Protein AF-A0A960XTA6-F1 (afdb_monomer_lite)

Radius of gyration: 23.52 Å; chains: 1; bounding box: 61×52×66 Å

Foldseek 3Di:
DFPDDADQADKGKGWDDDQDQKTWIKIFGNDDPLLVLLPLLFDPVVSVPDDDPRHGWMKIKMKHWPQWGDPDSHDTHHPDDDPDIGMDIFIDIDRDPDPVVVVVVRPPDDDDPVVVVVVVVVVLPVLDFDADPDFDFDWDFPQPDQPPPDDPDPCSNDDGDIDTRVVVRVVVRVVVVVVSVLLLVQQQDLEHAFLQQGLDFAWDAFQDQAPPGTHNGIDHSVDHPPVLLPQQPVRRVPVLLCCLVSVVLSRNVSNLVQQLQLFVSQQRSCCVPPVDGFGFQFNRADGSSRHSDNQVPDPPVRNPVRCCLPVSLVSLVSNCVRPVPPCSVPRGNVSSVVRD

Structure (mmCIF, N/CA/C/O backbone):
data_AF-A0A960XTA6-F1
#
_entry.id   AF-A0A960XTA6-F1
#
loop_
_atom_site.group_PDB
_atom_site.id
_atom_site.type_symbol
_atom_site.label_atom_id
_atom_site.label_alt_id
_atom_site.label_comp_id
_atom_site.label_asym_id
_atom_site.label_entity_id
_atom_site.label_seq_id
_atom_site.pdbx_PDB_ins_code
_atom_site.Cartn_x
_atom_site.Cartn_y
_atom_site.Cartn_z
_atom_site.occupancy
_atom_site.B_iso_or_equiv
_atom_site.auth_seq_id
_atom_site.auth_comp_id
_atom_site.auth_asym_id
_atom_site.auth_atom_id
_atom_site.pdbx_PDB_model_num
ATOM 1 N N . ASN A 1 1 ? -19.031 12.324 -17.320 1.00 48.28 1 ASN A N 1
ATOM 2 C CA . ASN A 1 1 ? -17.778 12.384 -18.108 1.00 48.28 1 ASN A CA 1
ATOM 3 C C . ASN A 1 1 ? -16.754 13.213 -17.352 1.00 48.28 1 ASN A C 1
ATOM 5 O O . ASN A 1 1 ? -17.163 14.065 -16.567 1.00 48.28 1 ASN A O 1
ATOM 9 N N . ALA A 1 2 ? -15.456 12.954 -17.535 1.00 57.84 2 ALA A N 1
ATOM 10 C CA . ALA A 1 2 ? -14.426 13.897 -17.094 1.00 57.84 2 ALA A CA 1
ATOM 11 C C . ALA A 1 2 ? -14.675 15.249 -17.785 1.00 57.84 2 ALA A C 1
ATOM 13 O O . ALA A 1 2 ? -14.990 15.265 -18.974 1.00 57.84 2 ALA A O 1
ATOM 14 N N . ALA A 1 3 ? -14.617 16.350 -17.035 1.00 57.59 3 ALA A N 1
ATOM 15 C CA . ALA A 1 3 ? -14.943 17.676 -17.562 1.00 57.59 3 ALA A CA 1
ATOM 16 C C . ALA A 1 3 ? -13.954 18.143 -18.646 1.00 57.59 3 ALA A C 1
ATOM 18 O O . ALA A 1 3 ? -14.364 18.841 -19.568 1.00 57.59 3 ALA A O 1
ATOM 19 N N . ASP A 1 4 ? -12.702 17.676 -18.575 1.00 69.81 4 ASP A N 1
ATOM 20 C CA . ASP A 1 4 ? -11.596 18.091 -19.436 1.00 69.81 4 ASP A CA 1
ATOM 21 C C . ASP A 1 4 ? -10.789 16.887 -19.964 1.00 69.81 4 ASP A C 1
ATOM 23 O O . ASP A 1 4 ? -10.718 15.844 -19.296 1.00 69.81 4 ASP A O 1
ATOM 27 N N . PRO A 1 5 ? -10.146 17.004 -21.145 1.00 82.06 5 PRO A N 1
ATOM 28 C CA . PRO A 1 5 ? -9.183 16.011 -21.609 1.00 82.06 5 PRO A CA 1
ATOM 29 C C . PRO A 1 5 ? -8.026 15.880 -20.612 1.00 82.06 5 PRO A C 1
ATOM 31 O O . PRO A 1 5 ? -7.517 16.867 -20.082 1.00 82.06 5 PRO A O 1
ATOM 34 N N . LEU A 1 6 ? -7.592 14.643 -20.363 1.00 90.12 6 LEU A N 1
ATOM 35 C CA . LEU A 1 6 ? -6.499 14.390 -19.427 1.00 90.12 6 LEU A CA 1
ATOM 36 C C . LEU A 1 6 ? -5.170 14.923 -19.994 1.00 90.12 6 LEU A C 1
ATOM 38 O O . LEU A 1 6 ? -4.932 14.797 -21.198 1.00 90.12 6 LEU A O 1
ATOM 42 N N . PRO A 1 7 ? -4.282 15.482 -19.150 1.00 92.88 7 PRO A N 1
ATOM 43 C CA . PRO A 1 7 ? -2.959 15.921 -19.580 1.00 92.88 7 PRO A CA 1
ATOM 44 C C . PRO A 1 7 ? -2.140 14.751 -20.137 1.00 92.88 7 PRO A C 1
ATOM 46 O O . PRO A 1 7 ? -2.324 13.600 -19.743 1.00 92.88 7 PRO A O 1
ATOM 49 N N . GLY A 1 8 ? -1.184 15.050 -21.019 1.00 92.88 8 GLY A N 1
ATOM 50 C CA . GLY A 1 8 ? -0.315 14.032 -21.622 1.00 92.88 8 GLY A CA 1
ATOM 51 C C . GLY A 1 8 ? 0.752 13.447 -20.684 1.00 92.88 8 GLY A C 1
ATOM 52 O O . GLY A 1 8 ? 1.424 12.492 -21.060 1.00 92.88 8 GLY A O 1
ATOM 53 N N . SER A 1 9 ? 0.955 14.010 -19.489 1.00 94.56 9 SER A N 1
ATOM 54 C CA . SER A 1 9 ? 1.950 13.541 -18.515 1.00 94.56 9 SER A CA 1
ATOM 55 C C . SER A 1 9 ? 1.585 13.943 -17.080 1.00 94.56 9 SER A C 1
ATOM 57 O O . SER A 1 9 ? 0.661 14.725 -16.854 1.00 94.56 9 SER A O 1
ATOM 59 N N . GLY A 1 10 ? 2.303 13.388 -16.099 1.00 92.94 10 GLY A N 1
ATOM 60 C CA . GLY A 1 10 ? 2.084 13.650 -14.676 1.00 92.94 10 GLY A CA 1
ATOM 61 C C . GLY A 1 10 ? 0.951 12.807 -14.095 1.00 92.94 10 GLY A C 1
ATOM 62 O O . GLY A 1 10 ? 0.690 11.697 -14.558 1.00 92.94 10 GLY A O 1
ATOM 63 N N . THR A 1 11 ? 0.272 13.331 -13.078 1.00 93.25 11 THR A N 1
ATOM 64 C CA . THR A 1 11 ? -0.915 12.712 -12.476 1.00 93.25 11 THR A CA 1
ATOM 65 C C . THR A 1 11 ? -2.094 13.658 -12.660 1.00 93.25 11 THR A C 1
ATOM 67 O O . THR A 1 11 ? -2.044 14.810 -12.240 1.00 93.25 11 THR A O 1
ATOM 70 N N . ALA A 1 12 ? -3.153 13.175 -13.302 1.00 94.81 12 ALA A N 1
ATOM 71 C CA . ALA A 1 12 ? -4.363 13.936 -13.568 1.00 94.81 12 ALA A CA 1
ATOM 72 C C . ALA A 1 12 ? -5.375 13.735 -12.439 1.00 94.81 12 ALA A C 1
ATOM 74 O O . ALA A 1 12 ? -5.742 12.594 -12.158 1.00 94.81 12 ALA A O 1
ATOM 75 N N . ALA A 1 13 ? -5.851 14.820 -11.832 1.00 93.44 13 ALA A N 1
ATOM 76 C CA . ALA A 1 13 ? -7.001 14.789 -10.936 1.00 93.44 13 ALA A CA 1
ATOM 77 C C . ALA A 1 13 ? -8.291 14.928 -11.756 1.00 93.44 13 ALA A C 1
ATOM 79 O O . ALA A 1 13 ? -8.393 15.794 -12.620 1.00 93.44 13 ALA A O 1
ATOM 80 N N . VAL A 1 14 ? -9.272 14.073 -11.487 1.00 94.44 14 VAL A N 1
ATOM 81 C CA . VAL A 1 14 ? -10.574 14.068 -12.154 1.00 94.44 14 VAL A CA 1
ATOM 82 C C . VAL A 1 14 ? -11.649 14.130 -11.090 1.00 94.44 14 VAL A C 1
ATOM 84 O O . VAL A 1 14 ? -11.785 13.206 -10.288 1.00 94.44 14 VAL A O 1
ATOM 87 N N . LEU A 1 15 ? -12.433 15.202 -11.115 1.00 94.06 15 LEU A N 1
ATOM 88 C CA . LEU A 1 15 ? -13.708 15.283 -10.419 1.00 94.06 15 LEU A CA 1
ATOM 89 C C . LEU A 1 15 ? -14.807 14.909 -11.416 1.00 94.06 15 LEU A C 1
ATOM 91 O O . LEU A 1 15 ? -14.869 15.456 -12.516 1.00 94.06 15 LEU A O 1
ATOM 95 N N . PHE A 1 16 ? -15.651 13.936 -11.077 1.00 92.06 16 PHE A N 1
ATOM 96 C CA . PHE A 1 16 ? -16.700 13.495 -11.992 1.00 92.06 16 PHE A CA 1
ATOM 97 C C . PHE A 1 16 ? -17.961 14.329 -11.801 1.00 92.06 16 PHE A C 1
ATOM 99 O O . PHE A 1 16 ? -18.578 14.301 -10.737 1.00 92.06 16 PHE A O 1
ATOM 106 N N . HIS A 1 17 ? -18.384 14.999 -12.867 1.00 85.88 17 HIS A N 1
ATOM 107 C CA . HIS A 1 17 ? -19.629 15.757 -12.916 1.00 85.88 17 HIS A CA 1
ATOM 108 C C . HIS A 1 17 ? -20.704 14.903 -13.603 1.00 85.88 17 HIS A C 1
ATOM 110 O O . HIS A 1 17 ? -20.554 14.518 -14.766 1.00 85.88 17 HIS A O 1
ATOM 116 N N . ASP A 1 18 ? -21.742 14.533 -12.857 1.00 83.81 18 ASP A N 1
ATOM 117 C CA . ASP A 1 18 ? -22.943 13.851 -13.346 1.00 83.81 18 ASP A CA 1
ATOM 118 C C . ASP A 1 18 ? -24.170 14.191 -12.480 1.00 83.81 18 ASP A C 1
ATOM 120 O O . ASP A 1 18 ? -24.056 14.830 -11.434 1.00 83.81 18 ASP A O 1
ATOM 124 N N . ASP A 1 19 ? -25.351 13.751 -12.898 1.00 83.56 19 ASP A N 1
ATOM 125 C CA . ASP A 1 19 ? -26.610 14.087 -12.215 1.00 83.56 19 ASP A CA 1
ATOM 126 C C . ASP A 1 19 ? -26.999 13.069 -11.128 1.00 83.56 19 ASP A C 1
ATOM 128 O O . ASP A 1 19 ? -28.151 12.996 -10.704 1.00 83.56 19 ASP A O 1
ATOM 132 N N . SER A 1 20 ? -26.057 12.230 -10.694 1.00 90.81 20 SER A N 1
ATOM 133 C CA . SER A 1 20 ? -26.322 11.186 -9.704 1.00 90.81 20 SER A CA 1
ATOM 134 C C . SER A 1 20 ? -26.088 11.682 -8.276 1.00 90.81 20 SER A C 1
ATOM 136 O O . SER A 1 20 ? -25.224 12.517 -8.028 1.00 90.81 20 SER A O 1
ATOM 138 N N . ASP A 1 21 ? -26.806 11.103 -7.310 1.00 94.25 21 ASP A N 1
ATOM 139 C CA . ASP A 1 21 ? -26.718 11.435 -5.877 1.00 94.25 21 ASP A CA 1
ATOM 140 C C . ASP A 1 21 ? -25.453 10.856 -5.196 1.00 94.25 21 ASP A C 1
ATOM 142 O O . ASP A 1 21 ? -25.513 10.195 -4.156 1.00 94.25 21 ASP A O 1
ATOM 146 N N . HIS A 1 22 ? -24.287 11.069 -5.807 1.00 94.12 22 HIS A N 1
ATOM 147 C CA . HIS A 1 22 ? -22.978 10.689 -5.284 1.00 94.12 22 HIS A CA 1
ATOM 148 C C . HIS A 1 22 ? -21.910 11.722 -5.666 1.00 94.12 22 HIS A C 1
ATOM 150 O O . HIS A 1 22 ? -22.083 12.523 -6.583 1.00 94.12 22 HIS A O 1
ATOM 156 N N . VAL A 1 23 ? -20.770 11.664 -4.981 1.00 95.62 23 VAL A N 1
ATOM 157 C CA . VAL A 1 23 ? -19.547 12.377 -5.368 1.00 95.62 23 VAL A CA 1
ATOM 158 C C . VAL A 1 23 ? -18.497 11.340 -5.732 1.00 95.62 23 VAL A C 1
ATOM 160 O O . VAL A 1 23 ? -18.325 10.351 -5.021 1.00 95.62 23 VAL A O 1
ATOM 163 N N . ALA A 1 24 ? -17.801 11.547 -6.845 1.00 95.62 24 ALA A N 1
ATOM 164 C CA . ALA A 1 24 ? -16.726 10.672 -7.285 1.00 95.62 24 ALA A CA 1
ATOM 165 C C . ALA A 1 24 ? -15.536 11.501 -7.758 1.00 95.62 24 ALA A C 1
ATOM 167 O O . ALA A 1 24 ? -15.704 12.484 -8.483 1.00 95.62 24 ALA A O 1
ATOM 168 N N . TRP A 1 25 ? -14.335 11.069 -7.389 1.00 95.94 25 TRP A N 1
ATOM 169 C CA . TRP A 1 25 ? -13.086 11.662 -7.850 1.00 95.94 25 TRP A CA 1
ATOM 170 C C . TRP A 1 25 ? -11.992 10.605 -7.945 1.00 95.94 25 TRP A C 1
ATOM 172 O O . TRP A 1 25 ? -12.005 9.613 -7.213 1.00 95.94 25 TRP A O 1
ATOM 182 N N . CYS A 1 26 ? -11.029 10.816 -8.836 1.00 96.75 26 CYS A N 1
ATOM 183 C CA . CYS A 1 26 ? -9.847 9.969 -8.930 1.00 96.75 26 CYS A CA 1
ATOM 184 C C . CYS A 1 26 ? -8.614 10.733 -9.400 1.00 96.75 26 CYS A C 1
ATOM 186 O O . CYS A 1 26 ? -8.714 11.760 -10.064 1.00 96.75 26 CYS A O 1
ATOM 188 N N . TYR A 1 27 ? -7.453 10.159 -9.124 1.00 96.06 27 TYR A N 1
ATOM 189 C CA . TYR A 1 27 ? -6.161 10.550 -9.657 1.00 96.06 27 TYR A CA 1
ATOM 190 C C . TYR A 1 27 ? -5.675 9.455 -10.597 1.00 96.06 27 TYR A C 1
ATOM 192 O O . TYR A 1 27 ? -5.625 8.291 -10.199 1.00 96.06 27 TYR A O 1
ATOM 200 N N . ARG A 1 28 ? -5.315 9.808 -11.833 1.00 97.12 28 ARG A N 1
ATOM 201 C CA . ARG A 1 28 ? -4.789 8.877 -12.839 1.00 97.12 28 ARG A CA 1
ATOM 202 C C . ARG A 1 28 ? -3.390 9.278 -13.274 1.00 97.12 28 ARG A C 1
ATOM 204 O O . ARG A 1 28 ? -3.179 10.389 -13.752 1.00 97.12 28 ARG A O 1
ATOM 211 N N . ASN A 1 29 ? -2.454 8.342 -13.196 1.00 96.19 29 ASN A N 1
ATOM 212 C CA . ASN A 1 29 ? -1.095 8.552 -13.683 1.00 96.19 29 ASN A CA 1
ATOM 213 C C . ASN A 1 29 ? -1.046 8.521 -15.220 1.00 96.19 29 ASN A C 1
ATOM 215 O O . ASN A 1 29 ? -1.446 7.543 -15.855 1.00 96.19 29 ASN A O 1
ATOM 219 N N . GLN A 1 30 ? -0.532 9.593 -15.809 1.00 96.00 30 GLN A N 1
ATOM 220 C CA . GLN A 1 30 ? -0.295 9.773 -17.245 1.00 96.00 30 GLN A CA 1
ATOM 221 C C . GLN A 1 30 ? 1.180 9.585 -17.613 1.00 96.00 30 GLN A C 1
ATOM 223 O O . GLN A 1 30 ? 1.511 9.390 -18.775 1.00 96.00 30 GLN A O 1
ATOM 228 N N . SER A 1 31 ? 2.073 9.581 -16.624 1.00 94.50 31 SER A N 1
ATOM 229 C CA . SER A 1 31 ? 3.470 9.187 -16.790 1.00 94.50 31 SER A CA 1
ATOM 230 C C . SER A 1 31 ? 3.930 8.251 -15.672 1.00 94.50 31 SER A C 1
ATOM 232 O O . SER A 1 31 ? 3.267 8.090 -14.646 1.00 94.50 31 SER A O 1
ATOM 234 N N . SER A 1 32 ? 5.076 7.605 -15.891 1.00 93.19 32 SER A N 1
ATOM 235 C CA . SER A 1 32 ? 5.687 6.679 -14.942 1.00 93.19 32 SER A CA 1
ATOM 236 C C . SER A 1 32 ? 7.207 6.813 -14.967 1.00 93.19 32 SER A C 1
ATOM 238 O O . SER A 1 32 ? 7.861 6.476 -15.950 1.00 93.19 32 SER A O 1
ATOM 240 N N . VAL A 1 33 ? 7.783 7.286 -13.859 1.00 89.94 33 VAL A N 1
ATOM 241 C CA . VAL A 1 33 ? 9.244 7.251 -13.648 1.00 89.94 33 VAL A CA 1
ATOM 242 C C . VAL A 1 33 ? 9.720 5.817 -13.386 1.00 89.94 33 VAL A C 1
ATOM 244 O O . VAL A 1 33 ? 10.869 5.479 -13.664 1.00 89.94 33 VAL A O 1
ATOM 247 N N . TRP A 1 34 ? 8.821 4.951 -12.904 1.00 92.94 34 TRP A N 1
ATOM 248 C CA . TRP A 1 34 ? 9.109 3.544 -12.645 1.00 92.94 34 TRP A CA 1
ATOM 249 C C . TRP A 1 34 ? 9.569 2.822 -13.915 1.00 92.94 34 TRP A C 1
ATOM 251 O O . TRP A 1 34 ? 10.598 2.156 -13.875 1.00 92.94 34 TRP A O 1
ATOM 261 N N . GLY A 1 35 ? 8.880 3.018 -15.046 1.00 93.06 35 GLY A N 1
ATOM 262 C CA . GLY A 1 35 ? 9.214 2.346 -16.307 1.00 93.06 35 GLY A CA 1
ATOM 263 C C . GLY A 1 35 ? 10.605 2.711 -16.829 1.00 93.06 35 GLY A C 1
ATOM 264 O O . GLY A 1 35 ? 11.364 1.836 -17.242 1.00 93.06 35 GLY A O 1
ATOM 265 N N . ALA A 1 36 ? 10.985 3.988 -16.727 1.00 90.44 36 ALA A N 1
ATOM 266 C CA . ALA A 1 36 ? 12.324 4.446 -17.098 1.00 90.44 36 ALA A CA 1
ATOM 267 C C . ALA A 1 36 ? 13.409 3.847 -16.185 1.00 90.44 36 ALA A C 1
ATOM 269 O O . ALA A 1 36 ? 14.437 3.364 -16.661 1.00 90.44 36 ALA A O 1
ATOM 270 N N . ASN A 1 37 ? 13.172 3.832 -14.870 1.00 91.50 37 ASN A N 1
ATOM 271 C CA . ASN A 1 37 ? 14.092 3.226 -13.908 1.00 91.50 37 ASN A CA 1
ATOM 272 C C . ASN A 1 37 ? 14.242 1.717 -14.121 1.00 91.50 37 ASN A C 1
ATOM 274 O O . ASN A 1 37 ? 15.362 1.211 -14.060 1.00 91.50 37 ASN A O 1
ATOM 278 N N . PHE A 1 38 ? 13.141 1.023 -14.395 1.00 94.94 38 PHE A N 1
ATOM 279 C CA . PHE A 1 38 ? 13.119 -0.402 -14.695 1.00 94.94 38 PHE A CA 1
ATOM 280 C C . PHE A 1 38 ? 13.937 -0.717 -15.955 1.00 94.94 38 PHE A C 1
ATOM 282 O O . PHE A 1 38 ? 14.844 -1.543 -15.897 1.00 94.94 38 PHE A O 1
ATOM 289 N N . ALA A 1 39 ? 13.737 0.020 -17.053 1.00 94.31 39 ALA A N 1
ATOM 290 C CA . ALA A 1 39 ? 14.512 -0.168 -18.283 1.00 94.31 39 ALA A CA 1
ATOM 291 C C . ALA A 1 39 ? 16.025 0.036 -18.096 1.00 94.31 39 ALA A C 1
ATOM 293 O O . ALA A 1 39 ? 16.843 -0.715 -18.632 1.00 94.31 39 ALA A O 1
ATOM 294 N N . ASN A 1 40 ? 16.419 1.009 -17.272 1.00 92.75 40 ASN A N 1
ATOM 295 C CA . ASN A 1 40 ? 17.828 1.232 -16.955 1.00 92.75 40 ASN A CA 1
ATOM 296 C C . ASN A 1 40 ? 18.436 0.076 -16.145 1.00 92.75 40 ASN A C 1
ATOM 298 O O . ASN A 1 40 ? 19.608 -0.256 -16.322 1.00 92.75 40 ASN A O 1
ATOM 302 N N . GLN A 1 41 ? 17.652 -0.568 -15.284 1.00 93.25 41 GLN A N 1
ATOM 303 C CA . GLN A 1 41 ? 18.132 -1.572 -14.330 1.00 93.25 41 GLN A CA 1
ATOM 304 C C . GLN A 1 41 ? 18.043 -3.017 -14.833 1.00 93.25 41 GLN A C 1
ATOM 306 O O . GLN A 1 41 ? 18.721 -3.875 -14.280 1.00 93.25 41 GLN A O 1
ATOM 311 N N . ASN A 1 42 ? 17.268 -3.280 -15.886 1.00 96.12 42 ASN A N 1
ATOM 312 C CA . ASN A 1 42 ? 16.936 -4.634 -16.338 1.00 96.12 42 ASN A CA 1
ATOM 313 C C . ASN A 1 42 ? 17.243 -4.861 -17.827 1.00 96.12 42 ASN A C 1
ATOM 315 O O . ASN A 1 42 ? 17.528 -3.913 -18.565 1.00 96.12 42 ASN A O 1
ATOM 319 N N . SER A 1 43 ? 17.274 -6.120 -18.260 1.00 96.69 43 SER A N 1
ATOM 320 C CA . SER A 1 43 ? 17.511 -6.496 -19.658 1.00 96.69 43 SER A CA 1
ATOM 321 C C . SER A 1 43 ? 16.352 -6.061 -20.573 1.00 96.69 43 SER A C 1
ATOM 323 O O . SER A 1 43 ? 15.209 -5.967 -20.111 1.00 96.69 43 SER A O 1
ATOM 325 N N . PRO A 1 44 ? 16.591 -5.806 -21.875 1.00 97.00 44 PRO A N 1
ATOM 326 C CA . PRO A 1 44 ? 15.515 -5.525 -22.829 1.00 97.00 44 PRO A CA 1
ATOM 327 C C . PRO A 1 44 ? 14.435 -6.619 -22.864 1.00 97.00 44 PRO A C 1
ATOM 329 O O . PRO A 1 44 ? 13.248 -6.319 -22.992 1.00 97.00 44 PRO A O 1
ATOM 332 N N . GLU A 1 45 ? 14.830 -7.883 -22.701 1.00 97.38 45 GLU A N 1
ATOM 333 C CA . GLU A 1 45 ? 13.936 -9.039 -22.675 1.00 97.38 45 GLU A CA 1
ATOM 334 C C . GLU A 1 45 ? 13.007 -9.015 -21.459 1.00 97.38 45 GLU A C 1
ATOM 336 O O . GLU A 1 45 ? 11.826 -9.346 -21.581 1.00 97.38 45 GLU A O 1
ATOM 341 N N . MET A 1 46 ? 13.521 -8.620 -20.291 1.00 97.31 46 MET A N 1
ATOM 342 C CA . MET A 1 46 ? 12.722 -8.443 -19.079 1.00 97.31 46 MET A CA 1
ATOM 343 C C . MET A 1 46 ? 11.776 -7.243 -19.219 1.00 97.31 46 MET A C 1
ATOM 345 O O . MET A 1 46 ? 10.589 -7.340 -18.902 1.00 97.31 46 MET A O 1
ATOM 349 N N . VAL A 1 47 ? 12.269 -6.136 -19.782 1.00 96.56 47 VAL A N 1
ATOM 350 C CA . VAL A 1 47 ? 11.473 -4.922 -20.023 1.00 96.56 47 VAL A CA 1
ATOM 351 C C . VAL A 1 47 ? 10.277 -5.192 -20.932 1.00 96.56 47 VAL A C 1
ATOM 353 O O . VAL A 1 47 ? 9.183 -4.706 -20.662 1.00 96.56 47 VAL A O 1
ATOM 356 N N . ALA A 1 48 ? 10.452 -6.012 -21.968 1.00 96.38 48 ALA A N 1
ATOM 357 C CA . ALA A 1 48 ? 9.379 -6.363 -22.894 1.00 96.38 48 ALA A CA 1
ATOM 358 C C . ALA A 1 48 ? 8.259 -7.220 -22.266 1.00 96.38 48 ALA A C 1
ATOM 360 O O . ALA A 1 48 ? 7.157 -7.273 -22.813 1.00 96.38 48 ALA A O 1
ATOM 361 N N . LYS A 1 49 ? 8.519 -7.903 -21.141 1.00 96.06 49 LYS A N 1
ATOM 362 C CA . LYS A 1 49 ? 7.572 -8.840 -20.503 1.00 96.06 49 LYS A CA 1
ATOM 363 C C . LYS A 1 49 ? 6.764 -8.225 -19.363 1.00 96.06 49 LYS A C 1
ATOM 365 O O . LYS A 1 49 ? 5.683 -8.723 -19.051 1.00 96.06 49 LYS A O 1
ATOM 370 N N . VAL A 1 50 ? 7.277 -7.182 -18.714 1.00 95.44 50 VAL A N 1
ATOM 371 C CA . VAL A 1 50 ? 6.680 -6.639 -17.489 1.00 95.44 50 VAL A CA 1
ATOM 372 C C . VAL A 1 50 ? 5.824 -5.414 -17.795 1.00 95.44 50 VAL A C 1
ATOM 374 O O . VAL A 1 50 ? 6.279 -4.427 -18.368 1.00 95.44 50 VAL A O 1
ATOM 377 N N . LYS A 1 51 ? 4.564 -5.458 -17.354 1.00 94.62 51 LYS A N 1
ATOM 378 C CA . LYS A 1 51 ? 3.649 -4.315 -17.422 1.00 94.62 51 LYS A CA 1
ATOM 379 C C . LYS A 1 51 ? 4.036 -3.264 -16.381 1.00 94.62 51 LYS A C 1
ATOM 381 O O . LYS A 1 51 ? 4.176 -3.589 -15.204 1.00 94.62 51 LYS A O 1
ATOM 386 N N . ASP A 1 52 ? 4.110 -2.000 -16.794 1.00 95.56 52 ASP A N 1
ATOM 387 C CA . ASP A 1 52 ? 4.314 -0.879 -15.874 1.00 95.56 52 ASP A CA 1
ATOM 388 C C . ASP A 1 52 ? 3.151 -0.797 -14.857 1.00 95.56 52 ASP A C 1
ATOM 390 O O . ASP A 1 52 ? 1.992 -0.621 -15.255 1.00 95.56 52 ASP A O 1
ATOM 394 N N . PRO A 1 53 ? 3.416 -0.926 -13.544 1.00 93.88 53 PRO A N 1
ATOM 395 C CA . PRO A 1 53 ? 2.389 -0.907 -12.517 1.00 93.88 53 PRO A CA 1
ATOM 396 C C . PRO A 1 53 ? 1.956 0.517 -12.148 1.00 93.88 53 PRO A C 1
ATOM 398 O O . PRO A 1 53 ? 1.009 0.661 -11.389 1.00 93.88 53 PRO A O 1
ATOM 401 N N . ILE A 1 54 ? 2.614 1.574 -12.608 1.00 93.81 54 ILE A N 1
ATOM 402 C CA . ILE A 1 54 ? 2.340 2.965 -12.229 1.00 93.81 54 ILE A CA 1
ATOM 403 C C . ILE A 1 54 ? 1.588 3.694 -13.327 1.00 93.81 54 ILE A C 1
ATOM 405 O O . ILE A 1 54 ? 0.629 4.406 -13.019 1.00 93.81 54 ILE A O 1
ATOM 409 N N . LEU A 1 55 ? 1.985 3.500 -14.584 1.00 96.00 55 LEU A N 1
ATOM 410 C CA . LEU A 1 55 ? 1.322 4.116 -15.724 1.00 96.00 55 LEU A CA 1
ATOM 411 C C . LEU A 1 55 ? -0.162 3.726 -15.728 1.00 96.00 55 LEU A C 1
ATOM 413 O O . LEU A 1 55 ? -0.520 2.563 -15.531 1.00 96.00 55 LEU A O 1
ATOM 417 N N . HIS A 1 56 ? -1.036 4.721 -15.878 1.00 96.88 56 HIS A N 1
ATOM 418 C CA . HIS A 1 56 ? -2.496 4.572 -15.882 1.00 96.88 56 HIS A CA 1
ATOM 419 C C . HIS A 1 56 ? -3.116 3.993 -14.605 1.00 96.88 56 HIS A C 1
ATOM 421 O O . HIS A 1 56 ? -4.335 3.787 -14.546 1.00 96.88 56 HIS A O 1
ATOM 427 N N . ARG A 1 57 ? -2.325 3.804 -13.540 1.00 97.00 57 ARG A N 1
ATOM 428 C CA . ARG A 1 57 ? -2.878 3.517 -12.219 1.00 97.00 57 ARG A CA 1
ATOM 429 C C . ARG A 1 57 ? -3.781 4.670 -11.812 1.00 97.00 57 ARG A C 1
ATOM 431 O O . ARG A 1 57 ? -3.396 5.835 -11.887 1.00 97.00 57 ARG A O 1
ATOM 438 N N . THR A 1 58 ? -5.003 4.309 -11.450 1.00 97.88 58 THR A N 1
ATOM 439 C CA . THR A 1 58 ? -6.085 5.218 -11.106 1.00 97.88 58 THR A CA 1
ATOM 440 C C . THR A 1 58 ? -6.543 4.901 -9.690 1.00 97.88 58 THR A C 1
ATOM 442 O O . THR A 1 58 ? -6.963 3.774 -9.425 1.00 97.88 58 THR A O 1
ATOM 445 N N . SER A 1 59 ? -6.428 5.878 -8.795 1.00 96.12 59 SER A N 1
ATOM 446 C CA . SER A 1 59 ? -6.775 5.779 -7.374 1.00 96.12 59 SER A CA 1
ATOM 447 C C . SER A 1 59 ? -7.802 6.848 -7.038 1.00 96.12 59 SER A C 1
ATOM 449 O O . SER A 1 59 ? -7.610 8.007 -7.394 1.00 96.12 59 SER A O 1
ATOM 451 N N . GLY A 1 60 ? -8.879 6.505 -6.347 1.00 96.12 60 GLY A N 1
ATOM 452 C CA . GLY A 1 60 ? -9.914 7.484 -6.032 1.00 96.12 60 GLY A CA 1
ATOM 453 C C . GLY A 1 60 ? -11.005 6.943 -5.132 1.00 96.12 60 GLY A C 1
ATOM 454 O O . GLY A 1 60 ? -10.911 5.819 -4.628 1.00 96.12 60 GLY A O 1
ATOM 455 N N . CYS A 1 61 ? -12.054 7.742 -4.974 1.00 96.12 61 CYS A N 1
ATOM 456 C CA . CYS A 1 61 ? -13.185 7.415 -4.126 1.00 96.12 61 CYS A CA 1
ATOM 457 C C . CYS A 1 61 ? -14.521 7.685 -4.818 1.00 96.12 61 CYS A C 1
ATOM 459 O O . CYS A 1 61 ? -14.653 8.600 -5.633 1.00 96.12 61 CYS A O 1
ATOM 461 N N . VAL A 1 62 ? -15.527 6.910 -4.422 1.00 95.81 62 VAL A N 1
ATOM 462 C CA . VAL A 1 62 ? -16.941 7.226 -4.625 1.00 95.81 62 VAL A CA 1
ATOM 463 C C . VAL A 1 62 ? -17.603 7.298 -3.257 1.00 95.81 62 VAL A C 1
ATOM 465 O O . VAL A 1 62 ? -17.472 6.374 -2.454 1.00 95.81 62 VAL A O 1
ATOM 468 N N . MET A 1 63 ? -18.312 8.391 -2.994 1.00 95.12 63 MET A N 1
ATOM 469 C CA . MET A 1 63 ? -19.057 8.623 -1.764 1.00 95.12 63 MET A CA 1
ATOM 470 C C . MET A 1 63 ? -20.540 8.800 -2.071 1.00 95.12 63 MET A C 1
ATOM 472 O O . MET A 1 63 ? -20.920 9.617 -2.907 1.00 95.12 63 MET A O 1
ATOM 476 N N . SER A 1 64 ? -21.379 8.059 -1.357 1.00 94.12 64 SER A N 1
ATOM 477 C CA . SER A 1 64 ? -22.837 8.181 -1.414 1.00 94.12 64 SER A CA 1
ATOM 478 C C . SER A 1 64 ? -23.428 7.994 -0.022 1.00 94.12 64 SER A C 1
ATOM 480 O O . SER A 1 64 ? -22.810 7.367 0.837 1.00 94.12 64 SER A O 1
ATOM 482 N N . ALA A 1 65 ? -24.618 8.537 0.215 1.00 94.06 65 ALA A N 1
ATOM 483 C CA . ALA A 1 65 ? -25.322 8.361 1.478 1.00 94.06 65 ALA A CA 1
ATOM 484 C C . ALA A 1 65 ? -26.830 8.270 1.247 1.00 94.06 65 ALA A C 1
ATOM 486 O O . ALA A 1 65 ? -27.393 8.958 0.392 1.00 94.06 65 ALA A O 1
ATOM 487 N N . LYS A 1 66 ? -27.506 7.408 2.008 1.00 92.06 66 LYS A N 1
ATOM 488 C CA . LYS A 1 66 ? -28.943 7.172 1.839 1.00 92.06 66 LYS A CA 1
ATOM 489 C C . LYS A 1 66 ? -29.736 8.451 2.130 1.00 92.06 66 LYS A C 1
ATOM 491 O O . LYS A 1 66 ? -29.644 9.007 3.219 1.00 92.06 66 LYS A O 1
ATOM 496 N N . GLY A 1 67 ? -30.555 8.885 1.170 1.00 93.62 67 GLY A N 1
ATOM 497 C CA . GLY A 1 67 ? -31.406 10.076 1.307 1.00 93.62 67 GLY A CA 1
ATOM 498 C C . GLY A 1 67 ? -30.684 11.413 1.107 1.00 93.62 67 GLY A C 1
ATOM 499 O O . GLY A 1 67 ? -31.311 12.461 1.256 1.00 93.62 67 GLY A O 1
ATOM 500 N N . PHE A 1 68 ? -29.398 11.390 0.755 1.00 95.62 68 PHE A N 1
ATOM 501 C CA . PHE A 1 68 ? -28.668 12.583 0.345 1.00 95.62 68 PHE A CA 1
ATOM 502 C C . PHE A 1 68 ? -28.902 12.856 -1.143 1.00 95.62 68 PHE A C 1
ATOM 504 O O . PHE A 1 68 ? -29.118 11.934 -1.929 1.00 95.62 68 PHE A O 1
ATOM 511 N N . LYS A 1 69 ? -28.866 14.134 -1.512 1.00 94.75 69 LYS A N 1
ATOM 512 C CA . LYS A 1 69 ? -28.930 14.634 -2.882 1.00 94.75 69 LYS A CA 1
ATOM 513 C C . LYS A 1 69 ? -27.643 15.353 -3.224 1.00 94.75 69 LYS A C 1
ATOM 515 O O . LYS A 1 69 ? -27.040 15.976 -2.348 1.00 94.75 69 LYS A O 1
ATOM 520 N N . ARG A 1 70 ? -27.216 15.272 -4.483 1.00 92.75 70 ARG A N 1
ATOM 521 C CA . ARG A 1 70 ? -26.073 16.070 -4.937 1.00 92.75 70 ARG A CA 1
ATOM 522 C C . ARG A 1 70 ? -26.416 17.555 -4.837 1.00 92.75 70 ARG A C 1
ATOM 524 O O . ARG A 1 70 ? -27.459 17.978 -5.326 1.00 92.75 70 ARG A O 1
ATOM 531 N N . LEU A 1 71 ? -25.551 18.317 -4.173 1.00 92.31 71 LEU A N 1
ATOM 532 C CA . LEU A 1 71 ? -25.688 19.768 -4.046 1.00 92.31 71 LEU A CA 1
ATOM 533 C C . LEU A 1 71 ? -24.793 20.475 -5.066 1.00 92.31 71 LEU A C 1
ATOM 535 O O . LEU A 1 71 ? -25.238 21.387 -5.756 1.00 92.31 71 LEU A O 1
ATOM 539 N N . ASP A 1 72 ? -23.548 20.021 -5.185 1.00 90.38 72 ASP A N 1
ATOM 540 C CA . ASP A 1 72 ? -22.564 20.554 -6.121 1.00 90.38 72 ASP A CA 1
ATOM 541 C C . ASP A 1 72 ? -21.586 19.441 -6.564 1.00 90.38 72 ASP A C 1
ATOM 543 O O . ASP A 1 72 ? -21.735 18.277 -6.167 1.00 90.38 72 ASP A O 1
ATOM 547 N N . PRO A 1 73 ? -20.590 19.728 -7.423 1.00 87.50 73 PRO A N 1
ATOM 548 C CA . PRO A 1 73 ? -19.639 18.719 -7.873 1.00 87.50 73 PRO A CA 1
ATOM 549 C C . PRO A 1 73 ? -18.896 17.957 -6.771 1.00 87.50 73 PRO A C 1
ATOM 551 O O . PRO A 1 73 ? -18.501 16.816 -7.000 1.00 87.50 73 PRO A O 1
ATOM 554 N N . SER A 1 74 ? -18.721 18.564 -5.602 1.00 90.94 74 SER A N 1
ATOM 555 C CA . SER A 1 74 ? -17.906 18.082 -4.489 1.00 90.94 74 SER A CA 1
ATOM 556 C C . SER A 1 74 ? -18.704 17.733 -3.230 1.00 90.94 74 SER A C 1
ATOM 558 O O . SER A 1 74 ? -18.126 17.204 -2.281 1.00 90.94 74 SER A O 1
ATOM 560 N N . SER A 1 75 ? -20.017 17.987 -3.207 1.00 92.75 75 SER A N 1
ATOM 561 C CA . SER A 1 75 ? -20.832 17.802 -2.008 1.00 92.75 75 SER A CA 1
ATOM 562 C C . SER A 1 75 ? -22.200 17.157 -2.267 1.00 92.75 75 SER A C 1
ATOM 564 O O . SER A 1 75 ? -22.844 17.324 -3.308 1.00 92.75 75 SER A O 1
ATOM 566 N N . ILE A 1 76 ? -22.652 16.402 -1.264 1.00 95.00 76 ILE A N 1
ATOM 567 C CA . ILE A 1 76 ? -24.006 15.858 -1.147 1.00 95.00 76 ILE A CA 1
ATOM 568 C C . ILE A 1 76 ? -24.611 16.351 0.168 1.00 95.00 76 ILE A C 1
ATOM 570 O O . ILE A 1 76 ? -23.911 16.465 1.175 1.00 95.00 76 ILE A O 1
ATOM 574 N N . ALA A 1 77 ? -25.912 16.614 0.180 1.00 95.62 77 ALA A N 1
ATOM 575 C CA . ALA A 1 77 ? -26.620 17.136 1.342 1.00 95.62 77 ALA A CA 1
ATOM 576 C C . ALA A 1 77 ? -27.979 16.456 1.524 1.00 95.62 77 ALA A C 1
ATOM 578 O O . ALA A 1 77 ? -28.580 15.952 0.577 1.00 95.62 77 ALA A O 1
ATOM 579 N N . THR A 1 78 ? -28.489 16.455 2.752 1.00 96.69 78 THR A N 1
ATOM 580 C CA . THR A 1 78 ? -29.879 16.066 2.996 1.00 96.69 78 THR A CA 1
ATOM 581 C C . THR A 1 78 ? -30.803 17.239 2.674 1.00 96.69 78 THR A C 1
ATOM 583 O O . THR A 1 78 ? -30.486 18.374 3.029 1.00 96.69 78 THR A O 1
ATOM 586 N N . PRO A 1 79 ? -31.967 17.006 2.040 1.00 93.94 79 PRO A N 1
ATOM 587 C CA . PRO A 1 79 ? -32.932 18.079 1.794 1.00 93.94 79 PRO A CA 1
ATOM 588 C C . PRO A 1 79 ? -33.515 18.691 3.076 1.00 93.94 79 PRO A C 1
ATOM 590 O O . PRO A 1 79 ? -34.073 19.781 3.029 1.00 93.94 79 PRO A O 1
ATOM 593 N N . GLN A 1 80 ? -33.448 17.964 4.197 1.00 95.00 80 GLN A N 1
ATOM 594 C CA . GLN A 1 80 ? -33.977 18.336 5.509 1.00 95.00 80 GLN A CA 1
ATOM 595 C C . GLN A 1 80 ? -33.054 17.807 6.619 1.00 95.00 80 GLN A C 1
ATOM 597 O O . GLN A 1 80 ? -32.385 16.797 6.397 1.00 95.00 80 GLN A O 1
ATOM 602 N N . PRO A 1 81 ? -33.049 18.408 7.824 1.00 96.00 81 PRO A N 1
ATOM 603 C CA . PRO A 1 81 ? -32.249 17.920 8.947 1.00 96.00 81 PRO A CA 1
ATOM 604 C C . PRO A 1 81 ? -32.531 16.449 9.294 1.00 96.00 81 PRO A C 1
ATOM 606 O O . PRO A 1 81 ? -33.684 16.045 9.453 1.00 96.00 81 PRO A O 1
ATOM 609 N N . VAL A 1 82 ? -31.471 15.656 9.475 1.00 96.19 82 VAL A N 1
ATOM 610 C CA . VAL A 1 82 ? -31.545 14.236 9.862 1.00 96.19 82 VAL A CA 1
ATOM 611 C C . VAL A 1 82 ? -30.802 13.973 11.171 1.00 96.19 82 VAL A C 1
ATOM 613 O O . VAL A 1 82 ? -29.890 14.706 11.541 1.00 96.19 82 VAL A O 1
ATOM 616 N N . LYS A 1 83 ? -31.180 12.899 11.874 1.00 95.94 83 LYS A N 1
ATOM 617 C CA . LYS A 1 83 ? -30.534 12.459 13.128 1.00 95.94 83 LYS A CA 1
ATOM 618 C C . LYS A 1 83 ? -29.549 11.298 12.946 1.00 95.94 83 LYS A C 1
ATOM 620 O O . LYS A 1 83 ? -28.942 10.862 13.916 1.00 95.94 83 LYS A O 1
ATOM 625 N N . GLY A 1 84 ? -29.415 10.782 11.728 1.00 95.12 84 GLY A N 1
ATOM 626 C CA . GLY A 1 84 ? -28.530 9.669 11.404 1.00 95.12 84 GLY A CA 1
ATOM 627 C C . GLY A 1 84 ? -28.106 9.735 9.945 1.00 95.12 84 GLY A C 1
ATOM 628 O O . GLY A 1 84 ? -28.886 10.154 9.089 1.00 95.12 84 GLY A O 1
ATOM 629 N N . ILE A 1 85 ? -26.864 9.341 9.684 1.00 94.06 85 ILE A N 1
ATOM 630 C CA . ILE A 1 85 ? -26.262 9.309 8.354 1.00 94.06 85 ILE A CA 1
ATOM 631 C C . ILE A 1 85 ? -25.767 7.885 8.122 1.00 94.06 85 ILE A C 1
ATOM 633 O O . ILE A 1 85 ? -25.009 7.356 8.930 1.00 94.06 85 ILE A O 1
ATOM 637 N N . ASP A 1 86 ? -26.202 7.287 7.018 1.00 92.00 86 ASP A N 1
ATOM 638 C CA . ASP A 1 86 ? -25.696 6.011 6.517 1.00 92.00 86 ASP A CA 1
ATOM 639 C C . ASP A 1 86 ? -24.988 6.291 5.188 1.00 92.00 86 ASP A C 1
ATOM 641 O O . ASP A 1 86 ? -25.636 6.556 4.168 1.00 92.00 86 ASP A O 1
ATOM 645 N N . ALA A 1 87 ? -23.657 6.350 5.250 1.00 92.12 87 ALA A N 1
ATOM 646 C CA . ALA A 1 87 ? -22.791 6.735 4.148 1.00 92.12 87 ALA A CA 1
ATOM 647 C C . ALA A 1 87 ? -21.848 5.592 3.771 1.00 92.12 87 ALA A C 1
ATOM 649 O O . ALA A 1 87 ? -21.264 4.925 4.622 1.00 92.12 87 ALA A O 1
ATOM 650 N N . THR A 1 88 ? -21.659 5.412 2.469 1.00 92.94 88 THR A N 1
ATOM 651 C CA . THR A 1 88 ? -20.692 4.488 1.888 1.00 92.94 88 THR A CA 1
ATOM 652 C C . THR A 1 88 ? -19.608 5.286 1.182 1.00 92.94 88 THR A C 1
ATOM 654 O O . THR A 1 88 ? -19.895 6.047 0.256 1.00 92.94 88 THR A O 1
ATOM 657 N N . VAL A 1 89 ? -18.359 5.071 1.595 1.00 93.38 89 VAL A N 1
ATOM 658 C CA . VAL A 1 89 ? -17.163 5.564 0.905 1.00 93.38 89 VAL A CA 1
ATOM 659 C C . VAL A 1 89 ? -16.414 4.358 0.362 1.00 93.38 89 VAL A C 1
ATOM 661 O O . VAL A 1 89 ? -15.853 3.570 1.124 1.00 93.38 89 VAL A O 1
ATOM 664 N N . ARG A 1 90 ? -16.401 4.197 -0.960 1.00 94.44 90 ARG A N 1
ATOM 665 C CA . ARG A 1 90 ? -15.597 3.170 -1.617 1.00 94.44 90 ARG A CA 1
ATOM 666 C C . ARG A 1 90 ? -14.302 3.788 -2.112 1.00 94.44 90 ARG A C 1
ATOM 668 O O . ARG A 1 90 ? -14.336 4.643 -2.989 1.00 94.44 90 ARG A O 1
ATOM 675 N N . VAL A 1 91 ? -13.180 3.303 -1.592 1.00 93.88 91 VAL A N 1
ATOM 676 C CA . VAL A 1 91 ? -11.837 3.625 -2.086 1.00 93.88 91 VAL A CA 1
ATOM 677 C C . VAL A 1 91 ? -11.419 2.543 -3.079 1.00 93.88 91 VAL A C 1
ATOM 679 O O . VAL A 1 91 ? -11.530 1.354 -2.776 1.00 93.88 91 VAL A O 1
ATOM 682 N N . LEU A 1 92 ? -10.960 2.931 -4.268 1.00 95.69 92 LEU A N 1
ATOM 683 C CA . LEU A 1 92 ? -10.541 1.990 -5.305 1.00 95.69 92 LEU A CA 1
ATOM 684 C C . LEU A 1 92 ? -9.262 2.451 -5.997 1.00 95.69 92 LEU A C 1
ATOM 686 O O . LEU A 1 92 ? -9.201 3.549 -6.549 1.00 95.69 92 LEU A O 1
ATOM 690 N N . THR A 1 93 ? -8.296 1.537 -6.068 1.00 95.62 93 THR A N 1
ATOM 691 C CA . THR A 1 93 ? -7.080 1.682 -6.868 1.00 95.62 93 THR A CA 1
ATOM 692 C C . THR A 1 93 ? -6.975 0.535 -7.865 1.00 95.62 93 THR A C 1
ATOM 694 O O . THR A 1 93 ? -6.942 -0.628 -7.469 1.00 95.62 93 THR A O 1
ATOM 697 N N . SER A 1 94 ? -6.891 0.843 -9.158 1.00 96.38 94 SER A N 1
ATOM 698 C CA . SER A 1 94 ? -6.751 -0.148 -10.237 1.00 96.38 94 SER A CA 1
ATOM 699 C C . SER A 1 94 ? -5.971 0.425 -11.433 1.00 96.38 94 SER A C 1
ATOM 701 O O . SER A 1 94 ? -5.504 1.560 -11.378 1.00 96.38 94 SER A O 1
ATOM 703 N N . GLN A 1 95 ? -5.786 -0.346 -12.512 1.00 96.50 95 GLN A N 1
ATOM 704 C CA . GLN A 1 95 ? -5.201 0.125 -13.783 1.00 96.50 95 GLN A CA 1
ATOM 705 C C . GLN A 1 95 ? -6.181 -0.097 -14.952 1.00 96.50 95 GLN A C 1
ATOM 707 O O . GLN A 1 95 ? -5.961 -1.000 -15.761 1.00 96.50 95 GLN A O 1
ATOM 712 N N . PRO A 1 96 ? -7.288 0.662 -15.013 1.00 96.88 96 PRO A N 1
ATOM 713 C CA . PRO A 1 96 ? -8.294 0.509 -16.057 1.00 96.88 96 PRO A CA 1
ATOM 714 C C . PRO A 1 96 ? -7.891 1.242 -17.339 1.00 96.88 96 PRO A C 1
ATOM 716 O O . PRO A 1 96 ? -7.090 2.183 -17.308 1.00 96.88 96 PRO A O 1
ATOM 719 N N . ASP A 1 97 ? -8.519 0.879 -18.454 1.00 95.38 97 ASP A N 1
ATOM 720 C CA . ASP A 1 97 ? -8.262 1.502 -19.758 1.00 95.38 97 ASP A CA 1
ATOM 721 C C . ASP A 1 97 ? -8.660 2.987 -19.785 1.00 95.38 97 ASP A C 1
ATOM 723 O O . ASP A 1 97 ? -7.988 3.798 -20.418 1.00 95.38 97 ASP A O 1
ATOM 727 N N . SER A 1 98 ? -9.688 3.380 -19.022 1.00 95.69 98 SER A N 1
ATOM 728 C CA . SER A 1 98 ? -10.154 4.768 -18.913 1.00 95.69 98 SER A CA 1
ATOM 729 C C . SER A 1 98 ? -10.640 5.128 -17.503 1.00 95.69 98 SER A C 1
ATOM 731 O O . SER A 1 98 ? -10.899 4.260 -16.664 1.00 95.69 98 SER A O 1
ATOM 733 N N . VAL A 1 99 ? -10.792 6.431 -17.241 1.00 96.25 99 VAL A N 1
ATOM 734 C CA . VAL A 1 99 ? -11.374 6.944 -15.986 1.00 96.25 99 VAL A CA 1
ATOM 735 C C . VAL A 1 99 ? -12.867 6.614 -15.853 1.00 96.25 99 VAL A C 1
ATOM 737 O O . VAL A 1 99 ? -13.350 6.418 -14.742 1.00 96.25 99 VAL A O 1
ATOM 740 N N . ASP A 1 100 ? -13.590 6.453 -16.964 1.00 94.56 100 ASP A N 1
ATOM 741 C CA . ASP A 1 100 ? -14.996 6.028 -16.941 1.00 94.56 100 ASP A CA 1
ATOM 742 C C . ASP A 1 100 ? -15.134 4.532 -16.616 1.00 94.56 100 ASP A C 1
ATOM 744 O O . ASP A 1 100 ? -16.031 4.139 -15.865 1.00 94.56 100 ASP A O 1
ATOM 748 N N . ALA A 1 101 ? -14.208 3.694 -17.101 1.00 96.88 101 ALA A N 1
ATOM 749 C CA . ALA A 1 101 ? -14.126 2.288 -16.702 1.00 96.88 101 ALA A CA 1
ATOM 750 C C . ALA A 1 101 ? -13.780 2.155 -15.209 1.00 96.88 101 ALA A C 1
ATOM 752 O O . ALA A 1 101 ? -14.397 1.356 -14.503 1.00 96.88 101 ALA A O 1
ATOM 753 N N . TRP A 1 102 ? -12.856 2.988 -14.707 1.00 97.81 102 TRP A N 1
ATOM 754 C CA . TRP A 1 102 ? -12.575 3.088 -13.271 1.00 97.81 102 TRP A CA 1
ATOM 755 C C . TRP A 1 102 ? -13.838 3.428 -12.471 1.00 97.81 102 TRP A C 1
ATOM 757 O O . TRP A 1 102 ? -14.171 2.731 -11.514 1.00 97.81 102 TRP A O 1
ATOM 767 N N . LYS A 1 103 ? -14.563 4.478 -12.881 1.00 96.06 103 LYS A N 1
ATOM 768 C CA . LYS A 1 103 ? -15.772 4.939 -12.192 1.00 96.06 103 LYS A CA 1
ATOM 769 C C . LYS A 1 103 ? -16.863 3.872 -12.196 1.00 96.06 103 LYS A C 1
ATOM 771 O O . LYS A 1 103 ? -17.489 3.641 -11.167 1.00 96.06 103 LYS A O 1
ATOM 776 N N . SER A 1 104 ? -17.070 3.207 -13.330 1.00 95.50 104 SER A N 1
ATOM 777 C CA . SER A 1 104 ? -18.054 2.128 -13.464 1.00 95.50 104 SER A CA 1
ATOM 778 C C . SER A 1 104 ? -17.758 0.979 -12.500 1.00 95.50 104 SER A C 1
ATOM 780 O O . SER A 1 104 ? -18.667 0.458 -11.857 1.00 95.50 104 SER A O 1
ATOM 782 N N . GLU A 1 105 ? -16.481 0.620 -12.344 1.00 96.75 105 GLU A N 1
ATOM 783 C CA . GLU A 1 105 ? -16.055 -0.349 -11.336 1.00 96.75 105 GLU A CA 1
ATOM 784 C C . GLU A 1 105 ? -16.314 0.174 -9.921 1.00 96.75 105 GLU A C 1
ATOM 786 O O . GLU A 1 105 ? -16.912 -0.543 -9.121 1.00 96.75 105 GLU A O 1
ATOM 791 N N . ALA A 1 106 ? -15.925 1.417 -9.620 1.00 95.88 106 ALA A N 1
ATOM 792 C CA . ALA A 1 106 ? -16.084 2.041 -8.306 1.00 95.88 106 ALA A CA 1
ATOM 793 C C . ALA A 1 106 ? -17.556 2.231 -7.886 1.00 95.88 106 ALA A C 1
ATOM 795 O O . ALA A 1 106 ? -17.866 2.214 -6.698 1.00 95.88 106 ALA A O 1
ATOM 796 N N . LEU A 1 107 ? -18.481 2.345 -8.837 1.00 94.44 107 LEU A N 1
ATOM 797 C CA . LEU A 1 107 ? -19.917 2.440 -8.567 1.00 94.44 107 LEU A CA 1
ATOM 798 C C . LEU A 1 107 ? -20.585 1.096 -8.268 1.00 94.44 107 LEU A C 1
ATOM 800 O O . LEU A 1 107 ? -21.733 1.083 -7.822 1.00 94.44 107 LEU A O 1
ATOM 804 N N . LYS A 1 108 ? -19.904 -0.039 -8.489 1.00 93.44 108 LYS A N 1
ATOM 805 C CA . LYS A 1 108 ? -20.488 -1.336 -8.126 1.00 93.44 108 LYS A CA 1
ATOM 806 C C . LYS A 1 108 ? -20.831 -1.361 -6.625 1.00 93.44 108 LYS A C 1
ATOM 808 O O . LYS A 1 108 ? -20.032 -0.874 -5.815 1.00 93.44 108 LYS A O 1
ATOM 813 N N . PRO A 1 109 ? -21.987 -1.927 -6.237 1.00 88.44 109 PRO A N 1
ATOM 814 C CA . PRO A 1 109 ? -22.378 -2.007 -4.838 1.00 88.44 109 PRO A CA 1
ATOM 815 C C . PRO A 1 109 ? -21.324 -2.732 -4.003 1.00 88.44 109 PRO A C 1
ATOM 817 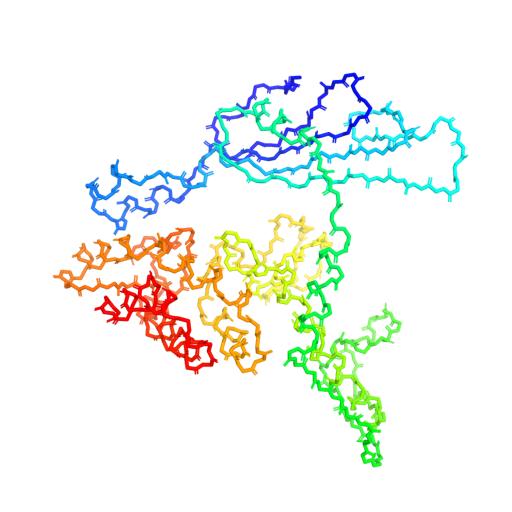O O . PRO A 1 109 ? -20.843 -3.800 -4.385 1.00 88.44 109 PRO A O 1
ATOM 820 N N . VAL A 1 110 ? -21.001 -2.171 -2.841 1.00 83.88 110 VAL A N 1
ATOM 821 C CA . VAL A 1 110 ? -20.185 -2.836 -1.824 1.00 83.88 110 VAL A CA 1
ATOM 822 C C . VAL A 1 110 ? -21.100 -3.200 -0.670 1.00 83.88 110 VAL A C 1
ATOM 824 O O . VAL A 1 110 ? -21.816 -2.350 -0.145 1.00 83.88 110 VAL A O 1
ATOM 827 N N . LYS A 1 111 ? -21.086 -4.471 -0.277 1.00 84.44 111 LYS A N 1
ATOM 828 C CA . LYS A 1 111 ? -21.796 -4.935 0.911 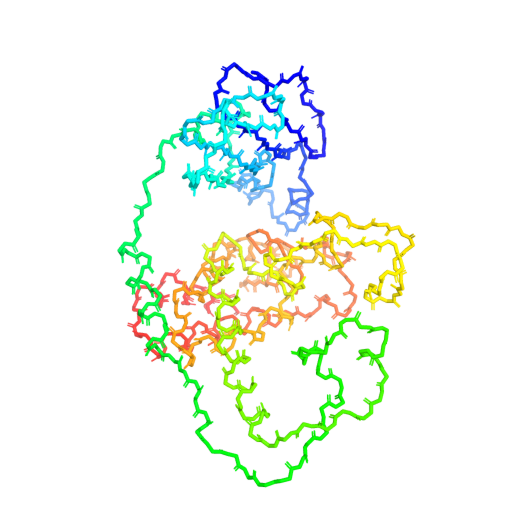1.00 84.44 111 LYS A CA 1
ATOM 829 C C . LYS A 1 111 ? -20.815 -4.963 2.076 1.00 84.44 111 LYS A C 1
ATOM 831 O O . LYS A 1 111 ? -19.786 -5.627 1.987 1.00 84.44 111 LYS A O 1
ATOM 836 N N . SER A 1 112 ? -21.136 -4.245 3.151 1.00 86.25 112 SER A N 1
ATOM 837 C CA . SER A 1 112 ? -20.395 -4.368 4.406 1.00 86.25 112 SER A CA 1
ATOM 838 C C . SER A 1 112 ? -20.583 -5.776 4.973 1.00 86.25 112 SER A C 1
ATOM 840 O O . SER A 1 112 ? -21.715 -6.252 5.082 1.00 86.25 112 SER A O 1
ATOM 842 N N . ASP A 1 113 ? -19.479 -6.426 5.330 1.00 93.56 113 ASP A N 1
ATOM 843 C CA . ASP A 1 113 ? -19.475 -7.672 6.094 1.00 93.56 113 ASP A CA 1
ATOM 844 C C . ASP A 1 113 ? -18.990 -7.375 7.517 1.00 93.56 113 ASP A C 1
ATOM 846 O O . ASP A 1 113 ? -17.812 -7.509 7.863 1.00 93.56 113 ASP A O 1
ATOM 850 N N . TRP A 1 114 ? -19.915 -6.855 8.325 1.00 94.19 114 TRP A N 1
ATOM 851 C CA . TRP A 1 114 ? -19.626 -6.427 9.690 1.00 94.19 114 TRP A CA 1
ATOM 852 C C . TRP A 1 114 ? -19.266 -7.602 10.604 1.00 94.19 114 TRP A C 1
ATOM 854 O O . TRP A 1 114 ? -18.369 -7.483 11.438 1.00 94.19 114 TRP A O 1
ATOM 864 N N . ASP A 1 115 ? -19.904 -8.754 10.406 1.00 97.50 115 ASP A N 1
ATOM 865 C CA . ASP A 1 115 ? -19.632 -9.949 11.201 1.00 97.50 115 ASP A CA 1
ATOM 866 C C . ASP A 1 115 ? -18.221 -10.480 10.919 1.00 97.50 115 ASP A C 1
ATOM 868 O O . ASP A 1 115 ? -17.470 -10.752 11.860 1.00 97.50 115 ASP A O 1
ATOM 872 N N . ALA A 1 116 ? -17.801 -10.535 9.647 1.00 96.62 116 ALA A N 1
ATOM 873 C CA . ALA A 1 116 ? -16.425 -10.886 9.302 1.00 96.62 116 ALA A CA 1
ATOM 874 C C . ALA A 1 116 ? -15.414 -9.853 9.826 1.00 96.62 116 ALA A C 1
ATOM 876 O O . ALA A 1 116 ? -14.344 -10.233 10.308 1.00 96.62 116 ALA A O 1
ATOM 877 N N . HIS A 1 117 ? -15.748 -8.557 9.792 1.00 95.75 117 HIS A N 1
ATOM 878 C CA . HIS A 1 117 ? -14.909 -7.497 10.357 1.00 95.75 117 HIS A CA 1
ATOM 879 C C . HIS A 1 117 ? -14.678 -7.684 11.866 1.00 95.75 117 HIS A C 1
ATOM 881 O O . HIS A 1 117 ? -13.535 -7.645 12.333 1.00 95.75 117 HIS A O 1
ATOM 887 N N . LEU A 1 118 ? -15.743 -7.929 12.633 1.00 97.75 118 LEU A N 1
ATOM 888 C CA . LEU A 1 118 ? -15.654 -8.183 14.071 1.00 97.75 118 LEU A CA 1
ATOM 889 C C . LEU A 1 118 ? -14.900 -9.482 14.375 1.00 97.75 118 LEU A C 1
ATOM 891 O O . LEU A 1 118 ? -14.057 -9.510 15.275 1.00 97.75 118 LEU A O 1
ATOM 895 N N . ALA A 1 119 ? -15.167 -10.547 13.615 1.00 97.81 119 ALA A N 1
ATOM 896 C CA . ALA A 1 119 ? -14.471 -11.821 13.757 1.00 97.81 119 ALA A CA 1
ATOM 897 C C . ALA A 1 119 ? -12.965 -11.672 13.499 1.00 97.81 119 ALA A C 1
ATOM 899 O O . ALA A 1 119 ? -12.153 -12.193 14.272 1.00 97.81 119 ALA A O 1
ATOM 900 N N . TYR A 1 120 ? -12.590 -10.906 12.469 1.00 96.19 120 TYR A N 1
ATOM 901 C CA . TYR A 1 120 ? -11.201 -10.583 12.172 1.00 96.19 120 TYR A CA 1
ATOM 902 C C . TYR A 1 120 ? -10.533 -9.873 13.352 1.00 96.19 120 TYR A C 1
ATOM 904 O O . TYR A 1 120 ? -9.512 -10.349 13.849 1.00 96.19 120 TYR A O 1
ATOM 912 N N . TRP A 1 121 ? -11.109 -8.770 13.843 1.00 97.25 121 TRP A N 1
ATOM 913 C CA . TRP A 1 121 ? -10.494 -8.003 14.930 1.00 97.25 121 TRP A CA 1
ATOM 914 C C . TRP A 1 121 ? -10.414 -8.795 16.227 1.00 97.25 121 TRP A C 1
ATOM 916 O O . TRP A 1 121 ? -9.393 -8.747 16.909 1.00 97.25 121 TRP A O 1
ATOM 926 N N . LYS A 1 122 ? -11.444 -9.583 16.547 1.00 97.19 122 LYS A N 1
ATOM 927 C CA . LYS A 1 122 ? -11.409 -10.488 17.697 1.00 97.19 122 LYS A CA 1
ATOM 928 C C . LYS A 1 122 ? -10.268 -11.498 17.569 1.00 97.19 122 LYS A C 1
ATOM 930 O O . LYS A 1 122 ? -9.510 -11.679 18.518 1.00 97.19 122 LYS A O 1
ATOM 935 N N . SER A 1 123 ? -10.111 -12.124 16.399 1.00 96.19 123 SER A N 1
ATOM 936 C CA . SER A 1 123 ? -8.985 -13.024 16.128 1.00 96.19 123 SER A CA 1
ATOM 937 C C . SER A 1 123 ? -7.650 -12.298 16.277 1.00 96.19 123 SER A C 1
ATOM 939 O O . SER A 1 123 ? -6.785 -12.782 16.994 1.00 96.19 123 SER A O 1
ATOM 941 N N . PHE A 1 124 ? -7.492 -11.127 15.657 1.00 96.38 124 PHE A N 1
ATOM 942 C CA . PHE A 1 124 ? -6.263 -10.335 15.677 1.00 96.38 124 PHE A CA 1
ATOM 943 C C . PHE A 1 124 ? -5.821 -9.955 17.099 1.00 96.38 124 PHE A C 1
ATOM 945 O O . PHE A 1 124 ? -4.654 -10.139 17.465 1.00 96.38 124 PHE A O 1
ATOM 952 N N . TRP A 1 125 ? -6.748 -9.467 17.926 1.00 95.75 125 TRP A N 1
ATOM 953 C CA . TRP A 1 125 ? -6.450 -9.070 19.304 1.00 95.75 125 TRP A CA 1
ATOM 954 C C . TRP A 1 125 ? -6.166 -10.262 20.220 1.00 95.75 125 TRP A C 1
ATOM 956 O O . TRP A 1 125 ? -5.338 -10.150 21.122 1.00 95.75 125 TRP A O 1
ATOM 966 N N . ASN A 1 126 ? -6.750 -11.428 19.935 1.00 95.25 126 ASN A N 1
ATOM 967 C CA . ASN A 1 126 ? -6.489 -12.652 20.693 1.00 95.25 126 ASN A CA 1
ATOM 968 C C . ASN A 1 126 ? -5.094 -13.252 20.451 1.00 95.25 126 ASN A C 1
ATOM 970 O O . ASN A 1 126 ? -4.681 -14.112 21.223 1.00 95.25 126 ASN A O 1
ATOM 974 N N . ARG A 1 127 ? -4.360 -12.825 19.414 1.00 95.12 127 ARG A N 1
ATOM 975 C CA . ARG A 1 127 ? -3.023 -13.374 19.114 1.00 95.12 127 ARG A CA 1
ATOM 976 C C . ARG A 1 127 ? -1.930 -12.839 20.025 1.00 95.12 127 ARG A C 1
ATOM 978 O O . ARG A 1 127 ? -1.007 -13.579 20.341 1.00 95.12 127 ARG A O 1
ATOM 985 N N . SER A 1 128 ? -2.021 -11.573 20.435 1.00 95.25 128 SER A N 1
ATOM 986 C CA . SER A 1 128 ? -1.000 -10.968 21.287 1.00 95.25 128 SER A CA 1
ATOM 987 C C . SER A 1 128 ? -1.488 -9.715 22.009 1.00 95.25 128 SER A C 1
ATOM 989 O O . SER A 1 128 ? -2.079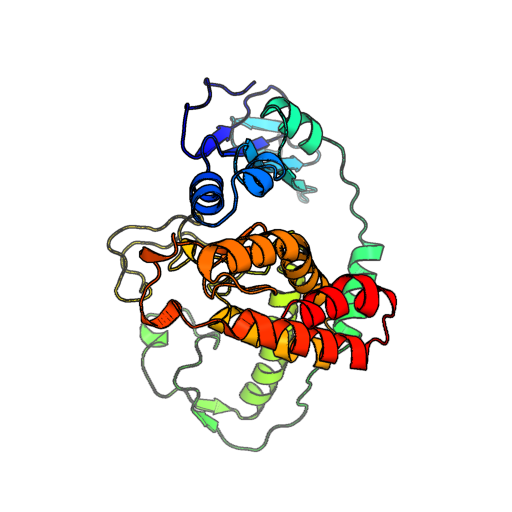 -8.815 21.413 1.00 95.25 128 SER A O 1
ATOM 991 N N . HIS A 1 129 ? -1.200 -9.612 23.299 1.00 93.38 129 HIS A N 1
ATOM 992 C CA . HIS A 1 129 ? -1.506 -8.436 24.104 1.00 93.38 129 HIS A CA 1
ATOM 993 C C . HIS A 1 129 ? -0.488 -8.293 25.231 1.00 93.38 129 HIS A C 1
ATOM 995 O O . HIS A 1 129 ? 0.007 -9.279 25.770 1.00 93.38 129 HIS A O 1
ATOM 1001 N N . ILE A 1 130 ? -0.197 -7.047 25.595 1.00 92.69 130 ILE A N 1
ATOM 1002 C CA . ILE A 1 130 ? 0.584 -6.708 26.781 1.00 92.69 130 ILE A CA 1
ATOM 1003 C C . ILE A 1 130 ? -0.361 -5.986 27.730 1.00 92.69 130 ILE A C 1
ATOM 1005 O O . ILE A 1 130 ? -0.966 -4.981 27.358 1.00 92.69 130 ILE A O 1
ATOM 1009 N N . PHE A 1 131 ? -0.488 -6.510 28.946 1.00 92.44 131 PHE A N 1
ATOM 1010 C CA . PHE A 1 131 ? -1.249 -5.888 30.020 1.00 92.44 131 PHE A CA 1
ATOM 1011 C C . PHE A 1 131 ? -0.379 -5.819 31.270 1.00 92.44 131 PHE A C 1
ATOM 1013 O O . PHE A 1 131 ? 0.066 -6.848 31.777 1.00 92.44 131 PHE A O 1
ATOM 1020 N N . ILE A 1 132 ? -0.133 -4.602 31.751 1.00 92.00 132 ILE A N 1
ATOM 1021 C CA . ILE A 1 132 ? 0.663 -4.352 32.954 1.00 92.00 132 ILE A CA 1
ATOM 1022 C C . ILE A 1 132 ? -0.298 -3.935 34.080 1.00 92.00 132 ILE A C 1
ATOM 1024 O O . ILE A 1 132 ? -0.659 -2.762 34.166 1.00 92.00 132 ILE A O 1
ATOM 1028 N N . PRO A 1 133 ? -0.749 -4.872 34.938 1.00 88.38 133 PRO A N 1
ATOM 1029 C CA . PRO A 1 133 ? -1.790 -4.600 35.934 1.00 88.38 133 PRO A CA 1
ATOM 1030 C C . PRO A 1 133 ? -1.305 -3.772 37.126 1.00 88.38 133 PRO A C 1
ATOM 1032 O O . PRO A 1 133 ? -2.118 -3.234 37.873 1.00 88.38 133 PRO A O 1
ATOM 1035 N N . LYS A 1 134 ? 0.009 -3.737 37.363 1.00 88.38 134 LYS A N 1
ATOM 1036 C CA . LYS A 1 134 ? 0.628 -3.076 38.512 1.00 88.38 134 LYS A CA 1
ATOM 1037 C C . LYS A 1 134 ? 1.935 -2.427 38.085 1.00 88.38 134 LYS A C 1
ATOM 1039 O O . LYS A 1 134 ? 2.700 -3.018 37.328 1.00 88.38 134 LYS A O 1
ATOM 1044 N N . ALA A 1 135 ? 2.185 -1.240 38.614 1.00 89.62 135 ALA A N 1
ATOM 1045 C CA . ALA A 1 135 ? 3.458 -0.546 38.513 1.00 89.62 135 ALA A CA 1
ATOM 1046 C C . ALA A 1 135 ? 4.040 -0.358 39.919 1.00 89.62 135 ALA A C 1
ATOM 1048 O O . ALA A 1 135 ? 3.307 -0.472 40.904 1.00 89.62 135 ALA A O 1
ATOM 1049 N N . GLY A 1 136 ? 5.343 -0.084 40.003 1.00 87.94 136 GLY A N 1
ATOM 1050 C CA . GLY A 1 136 ? 5.974 0.336 41.255 1.00 87.94 136 GLY A CA 1
ATOM 1051 C C . GLY A 1 136 ? 5.487 1.712 41.720 1.00 87.94 136 GLY A C 1
ATOM 1052 O O . GLY A 1 136 ? 4.562 2.288 41.152 1.00 87.94 136 GLY A O 1
ATOM 1053 N N . GLU A 1 137 ? 6.129 2.252 42.748 1.00 90.38 137 GLU A N 1
ATOM 1054 C CA . GLU A 1 137 ? 5.867 3.610 43.229 1.00 90.38 137 GLU A CA 1
ATOM 1055 C C . GLU A 1 137 ? 6.742 4.645 42.505 1.00 90.38 137 GLU A C 1
ATOM 1057 O O . GLU A 1 137 ? 7.657 4.301 41.751 1.00 90.38 137 GLU A O 1
ATOM 1062 N N . GLY A 1 138 ? 6.449 5.924 42.742 1.00 89.69 138 GLY A N 1
ATOM 1063 C CA . GLY A 1 138 ? 7.232 7.047 42.239 1.00 89.69 138 GLY A CA 1
ATOM 1064 C C . GLY A 1 138 ? 6.808 7.562 40.866 1.00 89.69 138 GLY A C 1
ATOM 1065 O O . GLY A 1 138 ? 5.769 7.199 40.297 1.00 89.69 138 GLY A O 1
ATOM 1066 N N . THR A 1 139 ? 7.636 8.463 40.359 1.00 86.88 139 THR A N 1
ATOM 1067 C CA . THR A 1 139 ? 7.458 9.153 39.091 1.00 86.88 139 THR A CA 1
ATOM 1068 C C . THR A 1 139 ? 8.596 8.817 38.135 1.00 86.88 139 THR A C 1
ATOM 1070 O O . THR A 1 139 ? 9.712 8.503 38.544 1.00 86.88 139 THR A O 1
ATOM 1073 N N . TYR A 1 140 ? 8.291 8.833 36.840 1.00 80.56 140 TYR A N 1
ATOM 1074 C CA . TYR A 1 140 ? 9.249 8.554 35.776 1.00 80.56 140 TYR A CA 1
ATOM 1075 C C . TYR A 1 140 ? 9.314 9.751 34.847 1.00 80.56 140 TYR A C 1
ATOM 1077 O O . TYR A 1 140 ? 8.277 10.229 34.377 1.00 80.56 140 TYR A O 1
ATOM 1085 N N . ASN A 1 141 ? 10.533 10.199 34.562 1.00 76.56 141 ASN A N 1
ATOM 1086 C CA . ASN A 1 141 ? 10.772 11.199 33.541 1.00 76.56 141 ASN A CA 1
ATOM 1087 C C . ASN A 1 141 ? 10.482 10.598 32.153 1.00 76.56 141 ASN A C 1
ATOM 1089 O O . ASN A 1 141 ? 11.077 9.593 31.759 1.00 76.56 141 ASN A O 1
ATOM 1093 N N . LEU A 1 142 ? 9.554 11.216 31.424 1.00 70.06 142 LEU A N 1
ATOM 1094 C CA . LEU A 1 142 ? 9.223 10.908 30.033 1.00 70.06 142 LEU A CA 1
ATOM 1095 C C . LEU A 1 142 ? 9.684 12.013 29.075 1.00 70.06 142 LEU A C 1
ATOM 1097 O O . LEU A 1 142 ? 9.001 12.312 28.088 1.00 70.06 142 LEU A O 1
ATOM 1101 N N . ASP A 1 143 ? 10.847 12.606 29.339 1.00 55.19 143 ASP A N 1
ATOM 1102 C CA . ASP A 1 143 ? 11.508 13.505 28.405 1.00 55.19 143 ASP A CA 1
ATOM 1103 C C . ASP A 1 143 ? 11.520 12.845 27.021 1.00 55.19 143 ASP A C 1
ATOM 1105 O O . ASP A 1 143 ? 12.038 11.746 26.827 1.00 55.19 143 ASP A O 1
ATOM 1109 N N . GLN A 1 144 ? 10.893 13.535 26.062 1.00 51.62 144 GLN A N 1
ATOM 1110 C CA . GLN A 1 144 ? 10.783 13.192 24.637 1.00 51.62 144 GLN A CA 1
ATOM 1111 C C . GLN A 1 144 ? 9.633 12.268 24.174 1.00 51.62 144 GLN A C 1
ATOM 1113 O O . GLN A 1 144 ? 9.508 12.048 22.965 1.00 51.62 144 GLN A O 1
ATOM 1118 N N . PHE A 1 145 ? 8.709 11.808 25.030 1.00 52.41 145 PHE A N 1
ATOM 1119 C CA . PHE A 1 145 ? 7.563 11.001 24.560 1.00 52.41 145 PHE A CA 1
ATOM 1120 C C . PHE A 1 145 ? 6.290 11.828 24.284 1.00 52.41 145 PHE A C 1
ATOM 1122 O O . PHE A 1 145 ? 5.439 12.057 25.144 1.00 52.41 145 PHE A O 1
ATOM 1129 N N . ARG A 1 146 ? 6.151 12.208 23.006 1.00 53.47 146 ARG A N 1
ATOM 1130 C CA . ARG A 1 146 ? 5.156 13.108 22.376 1.00 53.47 146 ARG A CA 1
ATOM 1131 C C . ARG A 1 146 ? 3.668 12.683 22.411 1.00 53.47 146 ARG A C 1
ATOM 1133 O O . ARG A 1 146 ? 2.854 13.349 21.784 1.00 53.47 146 ARG A O 1
ATOM 1140 N N . PHE A 1 147 ? 3.294 11.596 23.093 1.00 49.66 147 PHE A N 1
ATOM 1141 C CA . PHE A 1 147 ? 1.905 11.077 23.115 1.00 49.66 147 PHE A CA 1
ATOM 1142 C C . PHE A 1 147 ? 1.195 11.207 24.463 1.00 49.66 147 PHE A C 1
ATOM 1144 O O . PHE A 1 147 ? 0.094 10.692 24.663 1.00 49.66 147 PHE A O 1
ATOM 1151 N N . THR A 1 148 ? 1.804 11.909 25.405 1.00 46.53 148 THR A N 1
ATOM 1152 C CA . THR A 1 148 ? 1.085 12.401 26.572 1.00 46.53 148 THR A CA 1
ATOM 1153 C C . THR A 1 148 ? 0.016 13.387 26.092 1.00 46.53 148 THR A C 1
ATOM 1155 O O . THR A 1 148 ? 0.316 14.341 25.378 1.00 46.53 148 THR A O 1
ATOM 1158 N N . GLN A 1 149 ? -1.250 13.121 26.429 1.00 46.00 149 GLN A N 1
ATOM 1159 C CA . GLN A 1 149 ? -2.372 14.036 26.207 1.00 46.00 149 GLN A CA 1
ATOM 1160 C C . GLN A 1 149 ? -2.202 15.283 27.086 1.00 46.00 149 GLN A C 1
ATOM 1162 O O . GLN A 1 149 ? -2.914 15.475 28.067 1.00 46.00 149 GLN A O 1
ATOM 1167 N N . PHE A 1 150 ? -1.221 16.119 26.768 1.00 47.66 150 PHE A N 1
ATOM 1168 C CA . PHE A 1 150 ? -1.202 17.485 27.250 1.00 47.66 150 PHE A CA 1
ATOM 1169 C C . PHE A 1 150 ? -2.126 18.306 26.345 1.00 47.66 150 PHE A C 1
ATOM 1171 O O . PHE A 1 150 ? -2.160 18.062 25.133 1.00 47.66 150 PHE A O 1
ATOM 1178 N N . PRO A 1 151 ? -2.888 19.267 26.897 1.00 47.31 151 PRO A N 1
ATOM 1179 C CA . PRO A 1 151 ? -3.502 20.309 26.087 1.00 47.31 151 PRO A CA 1
ATOM 1180 C C . PRO A 1 151 ? -2.437 20.848 25.129 1.00 47.31 151 PRO A C 1
ATOM 1182 O O . PRO A 1 151 ? -1.323 21.134 25.562 1.00 47.31 151 PRO A O 1
ATOM 1185 N N . GLN A 1 152 ? -2.740 20.889 23.833 1.00 43.72 152 GLN A N 1
ATOM 1186 C CA . GLN A 1 152 ? -1.788 21.189 22.759 1.00 43.72 152 GLN A CA 1
ATOM 1187 C C . GLN A 1 152 ? -1.314 22.659 22.805 1.00 43.72 152 GLN A C 1
ATOM 1189 O O . GLN A 1 152 ? -1.664 23.455 21.938 1.00 43.72 152 GLN A O 1
ATOM 1194 N N . SER A 1 153 ? -0.532 23.046 23.818 1.00 47.19 153 SER A N 1
ATOM 1195 C CA . SER A 1 153 ? 0.195 24.317 23.863 1.00 47.19 153 SER A CA 1
ATOM 1196 C C . SER A 1 153 ? 1.631 24.136 23.355 1.00 47.19 153 SER A C 1
ATOM 1198 O O . SER A 1 153 ? 2.156 23.020 23.280 1.00 47.19 153 SER A O 1
ATOM 1200 N N . ARG A 1 154 ? 2.289 25.255 23.014 1.00 48.03 154 ARG A N 1
ATOM 1201 C CA . ARG A 1 154 ? 3.724 25.311 22.662 1.00 48.03 154 ARG A CA 1
ATOM 1202 C C . ARG A 1 154 ? 4.631 24.649 23.714 1.00 48.03 154 ARG A C 1
ATOM 1204 O O . ARG A 1 154 ? 5.710 24.184 23.362 1.00 48.03 154 ARG A O 1
ATOM 1211 N N . ASP A 1 155 ? 4.151 24.502 24.946 1.00 46.84 155 ASP A N 1
ATOM 1212 C CA . ASP A 1 155 ? 4.866 23.901 26.079 1.00 46.84 155 ASP A CA 1
ATOM 1213 C C . ASP A 1 155 ? 4.910 22.360 26.005 1.00 46.84 155 ASP A C 1
ATOM 1215 O O . ASP A 1 155 ? 5.480 21.685 26.864 1.00 46.84 155 ASP A O 1
ATOM 1219 N N . ALA A 1 156 ? 4.326 21.743 24.969 1.00 50.47 156 ALA A N 1
ATOM 1220 C CA . ALA A 1 156 ? 4.517 20.323 24.669 1.00 50.47 156 ALA A CA 1
ATOM 1221 C C . ALA A 1 156 ? 5.999 19.962 24.435 1.00 50.47 156 ALA A C 1
ATOM 1223 O O . ALA A 1 156 ? 6.379 18.814 24.673 1.00 50.47 156 ALA A O 1
ATOM 1224 N N . TYR A 1 157 ? 6.814 20.938 24.016 1.00 50.81 157 TYR A N 1
ATOM 1225 C CA . TYR A 1 157 ? 8.221 20.771 23.642 1.00 50.81 157 TYR A CA 1
ATOM 1226 C C . TYR A 1 157 ? 9.222 21.234 24.710 1.00 50.81 157 TYR A C 1
ATOM 1228 O O . TYR A 1 157 ? 10.423 21.074 24.503 1.00 50.81 157 TYR A O 1
ATOM 1236 N N . GLU A 1 158 ? 8.753 21.762 25.843 1.00 50.88 158 GLU A N 1
ATOM 1237 C CA . GLU A 1 158 ? 9.612 22.244 26.925 1.00 50.88 158 GLU A CA 1
ATOM 1238 C C . GLU A 1 158 ? 9.370 21.463 28.227 1.00 50.88 158 GLU A C 1
ATOM 1240 O O . GLU A 1 158 ? 8.238 21.317 28.694 1.00 50.88 158 GLU A O 1
ATOM 1245 N N . GLY A 1 159 ? 10.465 20.982 28.820 1.00 55.75 159 GLY A N 1
ATOM 1246 C CA . GLY A 1 159 ? 10.533 20.597 30.229 1.00 55.75 159 GLY A CA 1
ATOM 1247 C C . GLY A 1 159 ? 10.462 19.103 30.552 1.00 55.75 159 GLY A C 1
ATOM 1248 O O . GLY A 1 159 ? 9.816 18.316 29.864 1.00 55.75 159 GLY A O 1
ATOM 1249 N N . HIS A 1 160 ? 11.105 18.788 31.680 1.00 60.25 160 HIS A N 1
ATOM 1250 C CA . HIS A 1 160 ? 11.058 17.535 32.428 1.00 60.25 160 HIS A CA 1
ATOM 1251 C C . HIS A 1 160 ? 9.616 17.197 32.813 1.00 60.25 160 HIS A C 1
ATOM 1253 O O . HIS A 1 160 ? 9.039 17.836 33.698 1.00 60.25 160 HIS A O 1
ATOM 1259 N N . LYS A 1 161 ? 9.015 16.204 32.150 1.00 71.12 161 LYS A N 1
ATOM 1260 C CA . LYS A 1 161 ? 7.643 15.768 32.456 1.00 71.12 161 LYS A CA 1
ATOM 1261 C C . LYS A 1 161 ? 7.670 14.429 33.163 1.00 71.12 161 LYS A C 1
ATOM 1263 O O . LYS A 1 161 ? 7.875 13.379 32.557 1.00 71.12 161 LYS A O 1
ATOM 1268 N N . GLU A 1 162 ? 7.432 14.493 34.463 1.00 80.62 162 GLU A N 1
ATOM 1269 C CA . GLU A 1 162 ? 7.230 13.318 35.291 1.00 80.62 162 GLU A CA 1
ATOM 1270 C C . GLU A 1 162 ? 5.797 12.805 35.171 1.00 80.62 162 GLU A C 1
ATOM 1272 O O . GLU A 1 162 ? 4.839 13.576 35.237 1.00 80.62 162 GLU A O 1
ATOM 1277 N N . ILE A 1 163 ? 5.643 11.489 35.036 1.00 82.94 163 ILE A N 1
ATOM 1278 C CA . ILE A 1 163 ? 4.341 10.830 35.163 1.00 82.94 163 ILE A CA 1
ATOM 1279 C C . ILE A 1 163 ? 4.378 9.749 36.248 1.00 82.94 163 ILE A C 1
ATOM 1281 O O . ILE A 1 163 ? 5.433 9.147 36.472 1.00 82.94 163 ILE A O 1
ATOM 1285 N N . PRO A 1 164 ? 3.241 9.440 36.898 1.00 88.94 164 PRO A N 1
ATOM 1286 C CA . PRO A 1 164 ? 3.162 8.314 37.820 1.00 88.94 164 PRO A CA 1
ATOM 1287 C C . PRO A 1 164 ? 3.518 6.988 37.140 1.00 88.94 164 PRO A C 1
ATOM 1289 O O . PRO A 1 164 ? 3.150 6.745 35.986 1.00 88.94 164 PRO A O 1
ATOM 1292 N N . ALA A 1 165 ? 4.158 6.088 37.885 1.00 89.50 165 ALA A N 1
ATOM 1293 C CA . ALA A 1 165 ? 4.480 4.731 37.441 1.00 89.50 165 ALA A CA 1
ATOM 1294 C C . ALA A 1 165 ? 3.280 3.986 36.822 1.00 89.50 165 ALA A C 1
ATOM 1296 O O . ALA A 1 165 ? 3.404 3.310 35.800 1.00 89.50 165 ALA A O 1
ATOM 1297 N N . THR A 1 166 ? 2.101 4.138 37.430 1.00 89.19 166 THR A N 1
ATOM 1298 C CA . THR A 1 166 ? 0.840 3.523 36.988 1.00 89.19 166 THR A CA 1
ATOM 1299 C C . THR A 1 166 ? 0.406 4.031 35.618 1.00 89.19 166 THR A C 1
ATOM 1301 O O . THR A 1 166 ? 0.022 3.239 34.757 1.00 89.19 166 THR A O 1
ATOM 1304 N N . GLN A 1 167 ? 0.542 5.336 35.378 1.00 86.38 167 GLN A N 1
ATOM 1305 C CA . GLN A 1 167 ? 0.273 5.943 34.080 1.00 86.38 167 GLN A CA 1
ATOM 1306 C C . GLN A 1 167 ? 1.270 5.451 33.025 1.00 86.38 167 GLN A C 1
ATOM 1308 O O . GLN A 1 167 ? 0.875 5.173 31.894 1.00 86.38 167 GLN A O 1
ATOM 1313 N N . ASN A 1 168 ? 2.547 5.295 33.389 1.00 85.62 168 ASN A N 1
ATOM 1314 C CA . ASN A 1 168 ? 3.569 4.779 32.479 1.00 85.62 168 ASN A CA 1
ATOM 1315 C C . ASN A 1 168 ? 3.257 3.335 32.048 1.00 85.62 168 ASN A C 1
ATOM 1317 O O . ASN A 1 168 ? 3.205 3.034 30.858 1.00 85.62 168 ASN A O 1
ATOM 1321 N N . ALA A 1 169 ? 2.953 2.457 33.008 1.00 88.56 169 ALA A N 1
ATOM 1322 C CA . ALA A 1 169 ? 2.561 1.071 32.747 1.00 88.56 169 ALA A CA 1
ATOM 1323 C C . ALA A 1 169 ? 1.323 0.959 31.836 1.00 88.56 169 ALA A C 1
ATOM 1325 O O . ALA A 1 169 ? 1.304 0.160 30.890 1.00 88.56 169 ALA A O 1
ATOM 1326 N N . TYR A 1 170 ? 0.310 1.797 32.074 1.00 86.75 170 TYR A N 1
ATOM 1327 C CA . TYR A 1 170 ? -0.865 1.875 31.207 1.00 86.75 170 TYR A CA 1
ATOM 1328 C C . TYR A 1 170 ? -0.493 2.317 29.783 1.00 86.75 170 TYR A C 1
ATOM 1330 O O . TYR A 1 170 ? -0.892 1.676 28.809 1.00 86.75 170 TYR A O 1
ATOM 1338 N N . GLN A 1 171 ? 0.333 3.360 29.646 1.00 85.94 171 GLN A N 1
ATOM 1339 C CA . GLN A 1 171 ? 0.780 3.847 28.341 1.00 85.94 171 GLN A CA 1
ATOM 1340 C C . GLN A 1 171 ? 1.598 2.813 27.565 1.00 85.94 171 GLN A C 1
ATOM 1342 O O . GLN A 1 171 ? 1.458 2.750 26.349 1.00 85.94 171 GLN A O 1
ATOM 1347 N N . ILE A 1 172 ? 2.419 1.987 28.216 1.00 87.50 172 ILE A N 1
ATOM 1348 C CA . ILE A 1 172 ? 3.142 0.898 27.536 1.00 87.50 172 ILE A CA 1
ATOM 1349 C C . ILE A 1 172 ? 2.149 -0.083 26.898 1.00 87.50 172 ILE A C 1
ATOM 1351 O O . ILE A 1 172 ? 2.277 -0.410 25.716 1.00 87.50 172 ILE A O 1
ATOM 1355 N N . SER A 1 173 ? 1.118 -0.486 27.647 1.00 90.44 173 SER A N 1
ATOM 1356 C CA . SER A 1 173 ? 0.059 -1.378 27.149 1.00 90.44 173 SER A CA 1
ATOM 1357 C C . SER A 1 173 ? -0.699 -0.738 25.972 1.00 90.44 173 SER A C 1
ATOM 1359 O O . SER A 1 173 ? -0.912 -1.371 24.936 1.00 90.44 173 SER A O 1
ATOM 1361 N N . GLN A 1 174 ? -1.036 0.553 26.085 1.00 90.56 174 GLN A N 1
ATOM 1362 C CA . GLN A 1 174 ? -1.710 1.314 25.028 1.00 90.56 174 GLN A CA 1
ATOM 1363 C C . GLN A 1 174 ? -0.843 1.466 23.767 1.00 90.56 174 GLN A C 1
ATOM 1365 O O . GLN A 1 174 ? -1.347 1.317 22.656 1.00 90.56 174 GLN A O 1
ATOM 1370 N N . ARG A 1 175 ? 0.456 1.750 23.919 1.00 88.25 175 ARG A N 1
ATOM 1371 C CA . ARG A 1 175 ? 1.401 1.923 22.803 1.00 88.25 175 ARG A CA 1
ATOM 1372 C C . ARG A 1 175 ? 1.572 0.630 22.022 1.00 88.25 175 ARG A C 1
ATOM 1374 O O . ARG A 1 175 ? 1.529 0.663 20.798 1.00 88.25 175 ARG A O 1
ATOM 1381 N N . TYR A 1 176 ? 1.689 -0.497 22.722 1.00 91.81 176 TYR A N 1
ATOM 1382 C CA . TYR A 1 176 ? 1.744 -1.808 22.086 1.00 91.81 176 TYR A CA 1
ATOM 1383 C C . TYR A 1 176 ? 0.493 -2.083 21.238 1.00 91.81 176 TYR A C 1
ATOM 1385 O O . TYR A 1 176 ? 0.596 -2.475 20.074 1.00 91.81 176 TYR A O 1
ATOM 1393 N N . ALA A 1 177 ? -0.694 -1.829 21.800 1.00 93.81 177 ALA A N 1
ATOM 1394 C CA . ALA A 1 177 ? -1.951 -1.986 21.076 1.00 93.81 177 ALA A CA 1
ATOM 1395 C C . ALA A 1 177 ? -2.041 -1.039 19.866 1.00 93.81 177 ALA A C 1
ATOM 1397 O O . ALA A 1 177 ? -2.423 -1.470 18.779 1.00 93.81 177 ALA A O 1
ATOM 1398 N N . LEU A 1 178 ? -1.643 0.228 20.026 1.00 92.25 178 LEU A N 1
ATOM 1399 C CA . LEU A 1 178 ? -1.659 1.221 18.951 1.00 92.25 178 LEU A CA 1
ATOM 1400 C C . LEU A 1 178 ? -0.710 0.849 17.807 1.00 92.25 178 LEU A C 1
ATOM 1402 O O . LEU A 1 178 ? -1.099 0.935 16.647 1.00 92.25 178 LEU A O 1
ATOM 1406 N N . GLU A 1 179 ? 0.511 0.407 18.109 1.00 90.44 179 GLU A N 1
ATOM 1407 C CA . GLU A 1 179 ? 1.463 -0.019 17.082 1.00 90.44 179 GLU A CA 1
ATOM 1408 C C . GLU A 1 179 ? 0.908 -1.200 16.275 1.00 90.44 179 GLU A C 1
ATOM 1410 O O . GLU A 1 179 ? 0.886 -1.146 15.043 1.00 90.44 179 GLU A O 1
ATOM 1415 N N . ARG A 1 180 ? 0.382 -2.230 16.958 1.00 93.50 180 ARG A N 1
ATOM 1416 C CA . ARG A 1 180 ? -0.260 -3.377 16.298 1.00 93.50 180 ARG A CA 1
ATOM 1417 C C . ARG A 1 180 ? -1.444 -2.946 15.436 1.00 93.50 180 ARG A C 1
ATOM 1419 O O . ARG A 1 180 ? -1.548 -3.385 14.292 1.00 93.50 180 ARG A O 1
ATOM 1426 N N . PHE A 1 181 ? -2.300 -2.056 15.942 1.00 94.38 181 PHE A N 1
ATOM 1427 C CA . PHE A 1 181 ? -3.417 -1.502 15.177 1.00 94.38 181 PHE A CA 1
ATOM 1428 C C . PHE A 1 181 ? -2.934 -0.810 13.896 1.00 94.38 181 PHE A C 1
ATOM 1430 O O . PHE A 1 181 ? -3.395 -1.155 12.808 1.00 94.38 181 PHE A O 1
ATOM 1437 N N . CYS A 1 182 ? -1.977 0.115 14.016 1.00 92.94 182 CYS A N 1
ATOM 1438 C CA . CYS A 1 182 ? -1.433 0.887 12.899 1.00 92.94 182 CYS A CA 1
ATOM 1439 C C . CYS A 1 182 ? -0.784 0.003 11.828 1.00 92.94 182 CYS A C 1
ATOM 1441 O O . CYS A 1 182 ? -0.937 0.274 10.637 1.00 92.94 182 CYS A O 1
ATOM 1443 N N . GLN A 1 183 ? -0.084 -1.061 12.229 1.00 91.88 183 GLN A N 1
ATOM 1444 C CA . GLN A 1 183 ? 0.466 -2.023 11.277 1.00 91.88 183 GLN A CA 1
ATOM 1445 C C . GLN A 1 183 ? -0.638 -2.823 10.585 1.00 91.88 183 GLN A C 1
ATOM 1447 O O . GLN A 1 183 ? -0.618 -2.975 9.361 1.00 91.88 183 GLN A O 1
ATOM 1452 N N . ALA A 1 184 ? -1.639 -3.288 11.333 1.00 93.88 184 ALA A N 1
ATOM 1453 C CA . ALA A 1 184 ? -2.693 -4.138 10.797 1.00 93.88 184 ALA A CA 1
ATOM 1454 C C . ALA A 1 184 ? -3.561 -3.442 9.746 1.00 93.88 184 ALA A C 1
ATOM 1456 O O . ALA A 1 184 ? -3.879 -4.029 8.712 1.00 93.88 184 ALA A O 1
ATOM 1457 N N . ILE A 1 185 ? -3.922 -2.181 9.976 1.00 94.25 185 ILE A N 1
ATOM 1458 C CA . ILE A 1 185 ? -4.734 -1.411 9.023 1.00 94.25 185 ILE A CA 1
ATOM 1459 C C . ILE A 1 185 ? -3.971 -1.028 7.749 1.00 94.25 185 ILE A C 1
ATOM 1461 O O . ILE A 1 185 ? -4.598 -0.744 6.734 1.00 94.25 185 ILE A O 1
ATOM 1465 N N . ALA A 1 186 ? -2.637 -1.029 7.787 1.00 93.06 186 ALA A N 1
ATOM 1466 C CA . ALA A 1 186 ? -1.804 -0.533 6.697 1.00 93.06 186 ALA A CA 1
ATOM 1467 C C . ALA A 1 186 ? -1.127 -1.633 5.867 1.00 93.06 186 ALA A C 1
ATOM 1469 O O . ALA A 1 186 ? -0.738 -1.391 4.728 1.00 93.06 186 ALA A O 1
ATOM 1470 N N . SER A 1 187 ? -1.000 -2.846 6.407 1.00 92.56 187 SER A N 1
ATOM 1471 C CA . SER A 1 187 ? -0.150 -3.899 5.826 1.00 92.56 187 SER A CA 1
ATOM 1472 C C . SER A 1 187 ? -0.903 -4.939 4.991 1.00 92.56 187 SER A C 1
ATOM 1474 O O . SER A 1 187 ? -0.379 -6.017 4.737 1.00 92.56 187 SER A O 1
ATOM 1476 N N . ARG A 1 188 ? -2.137 -4.649 4.559 1.00 88.56 188 ARG A N 1
ATOM 1477 C CA . ARG A 1 188 ? -2.922 -5.542 3.674 1.00 88.56 188 ARG A CA 1
ATOM 1478 C C . ARG A 1 188 ? -3.044 -5.027 2.235 1.00 88.56 188 ARG A C 1
ATOM 1480 O O . ARG A 1 188 ? -3.826 -5.562 1.455 1.00 88.56 188 ARG A O 1
ATOM 1487 N N . GLY A 1 189 ? -2.307 -3.967 1.900 1.00 87.12 189 GLY A N 1
ATOM 1488 C CA . GLY A 1 189 ? -2.259 -3.393 0.557 1.00 87.12 189 GLY A CA 1
ATOM 1489 C C . GLY A 1 189 ? -1.318 -4.142 -0.391 1.00 87.12 189 GLY A C 1
ATOM 1490 O O . GLY A 1 189 ? -0.650 -5.100 -0.016 1.00 87.12 189 GLY A O 1
ATOM 1491 N N . ALA A 1 190 ? -1.238 -3.661 -1.634 1.00 84.94 190 ALA A N 1
ATOM 1492 C CA . ALA A 1 190 ? -0.347 -4.211 -2.662 1.00 84.94 190 ALA A CA 1
ATOM 1493 C C . ALA A 1 190 ? 1.144 -3.886 -2.436 1.00 84.94 190 ALA A C 1
ATOM 1495 O O . ALA A 1 190 ? 2.000 -4.433 -3.127 1.00 84.94 190 ALA A O 1
ATOM 1496 N N . VAL A 1 191 ? 1.446 -2.974 -1.509 1.00 87.69 191 VAL A N 1
ATOM 1497 C CA . VAL A 1 191 ? 2.803 -2.562 -1.140 1.00 87.69 191 VAL A CA 1
ATOM 1498 C C . VAL A 1 191 ? 2.934 -2.497 0.382 1.00 87.69 191 VAL A C 1
ATOM 1500 O O . VAL A 1 191 ? 1.930 -2.241 1.056 1.00 87.69 191 VAL A O 1
ATOM 1503 N N . PRO A 1 192 ? 4.147 -2.687 0.931 1.00 89.44 192 PRO A N 1
ATOM 1504 C CA . PRO A 1 192 ? 4.418 -2.491 2.349 1.00 89.44 192 PRO A CA 1
ATOM 1505 C C . PRO A 1 192 ? 4.006 -1.094 2.841 1.00 89.44 192 PRO A C 1
ATOM 1507 O O . PRO A 1 192 ? 4.102 -0.119 2.082 1.00 89.44 192 PRO A O 1
ATOM 1510 N N . PRO A 1 193 ? 3.581 -0.968 4.112 1.00 88.75 193 PRO A N 1
ATOM 1511 C CA . PRO A 1 193 ? 3.274 0.328 4.691 1.00 88.75 193 PRO A CA 1
ATOM 1512 C C . PRO A 1 193 ? 4.522 1.210 4.679 1.00 88.75 193 PRO A C 1
ATOM 1514 O O . PRO A 1 193 ? 5.627 0.774 5.001 1.00 88.75 193 PRO A O 1
ATOM 1517 N N . GLN A 1 194 ? 4.337 2.472 4.311 1.00 86.69 194 GLN A N 1
ATOM 1518 C CA . GLN A 1 194 ? 5.418 3.447 4.307 1.00 86.69 194 GLN A CA 1
ATOM 1519 C C . GLN A 1 194 ? 5.929 3.696 5.735 1.00 86.69 194 GLN A C 1
ATOM 1521 O O . GLN A 1 194 ? 5.145 3.905 6.659 1.00 86.69 194 GLN A O 1
ATOM 1526 N N . TYR A 1 195 ? 7.244 3.712 5.936 1.00 86.25 195 TYR A N 1
ATOM 1527 C CA . TYR A 1 195 ? 7.842 3.873 7.268 1.00 86.25 195 TYR A CA 1
ATOM 1528 C C . TYR A 1 195 ? 7.652 5.280 7.870 1.00 86.25 195 TYR A C 1
ATOM 1530 O O . TYR A 1 195 ? 7.708 5.462 9.084 1.00 86.25 195 TYR A O 1
ATOM 1538 N N . ASN A 1 196 ? 7.412 6.284 7.029 1.00 85.75 196 ASN A N 1
ATOM 1539 C CA . ASN A 1 196 ? 7.276 7.703 7.366 1.00 85.75 196 ASN A CA 1
ATOM 1540 C C . ASN A 1 196 ? 5.802 8.113 7.559 1.00 85.75 196 ASN A C 1
ATOM 1542 O O . ASN A 1 196 ? 5.310 9.046 6.924 1.00 85.75 196 ASN A O 1
ATOM 1546 N N . GLY A 1 197 ? 5.089 7.393 8.429 1.00 82.06 197 GLY A N 1
ATOM 1547 C CA . GLY A 1 197 ? 3.692 7.698 8.775 1.00 82.06 197 GLY A CA 1
ATOM 1548 C C . GLY A 1 197 ? 2.655 6.708 8.239 1.00 82.06 197 GLY A C 1
ATOM 1549 O O . GLY A 1 197 ? 1.461 6.920 8.423 1.00 82.06 197 GLY A O 1
ATOM 1550 N N . SER A 1 198 ? 3.071 5.587 7.639 1.00 88.25 198 SER A N 1
ATOM 1551 C CA . SER A 1 198 ? 2.163 4.524 7.188 1.00 88.25 198 SER A CA 1
ATOM 1552 C C . SER A 1 198 ? 1.151 5.037 6.149 1.00 88.25 198 SER A C 1
ATOM 1554 O O . SER A 1 198 ? 1.538 5.677 5.168 1.00 88.25 198 SER A O 1
ATOM 1556 N N . ILE A 1 199 ? -0.139 4.760 6.326 1.00 87.81 199 ILE A N 1
ATOM 1557 C CA . ILE A 1 199 ? -1.231 5.291 5.496 1.00 87.81 199 ILE A CA 1
ATOM 1558 C C . ILE A 1 199 ? -1.725 6.670 5.958 1.00 87.81 199 ILE A C 1
ATOM 1560 O O . ILE A 1 199 ? -2.647 7.212 5.358 1.00 87.81 199 ILE A O 1
ATOM 1564 N N . PHE A 1 200 ? -1.141 7.231 7.017 1.00 88.12 200 PHE A N 1
ATOM 1565 C CA . PHE A 1 200 ? -1.566 8.504 7.580 1.00 88.12 200 PHE A CA 1
ATOM 1566 C C . PHE A 1 200 ? -0.744 9.646 6.990 1.00 88.12 200 PHE A C 1
ATOM 1568 O O . PHE A 1 200 ? 0.461 9.758 7.219 1.00 88.12 200 PHE A O 1
ATOM 1575 N N . THR A 1 201 ? -1.420 10.508 6.242 1.00 86.50 201 THR A N 1
ATOM 1576 C CA . THR A 1 201 ? -0.906 11.794 5.776 1.00 86.50 201 THR A CA 1
ATOM 1577 C C . THR A 1 201 ? -1.925 12.880 6.102 1.00 86.50 201 THR A C 1
ATOM 1579 O O . THR A 1 201 ? -3.110 12.598 6.286 1.00 86.50 201 THR A O 1
ATOM 1582 N N . MET A 1 202 ? -1.459 14.115 6.258 1.00 85.56 202 MET A N 1
ATOM 1583 C CA . MET A 1 202 ? -2.296 15.240 6.667 1.00 85.56 202 MET A CA 1
ATOM 1584 C C . MET A 1 202 ? -1.776 16.535 6.058 1.00 85.56 202 MET A C 1
ATOM 1586 O O . MET A 1 202 ? -0.589 16.631 5.743 1.00 85.56 202 MET A O 1
ATOM 1590 N N . ASP A 1 203 ? -2.653 17.527 5.935 1.00 89.56 203 ASP A N 1
ATOM 1591 C CA . ASP A 1 203 ? -2.240 18.890 5.632 1.00 89.56 203 ASP A CA 1
ATOM 1592 C C . ASP A 1 203 ? -1.333 19.413 6.744 1.00 89.56 203 ASP A C 1
ATOM 1594 O O . ASP A 1 203 ? -1.651 19.327 7.934 1.00 89.56 203 ASP A O 1
ATOM 1598 N N . MET A 1 204 ? -0.196 19.971 6.349 1.00 86.12 204 MET A N 1
ATOM 1599 C CA . MET A 1 204 ? 0.746 20.589 7.265 1.00 86.12 204 MET A CA 1
ATOM 1600 C C . MET A 1 204 ? 0.923 22.064 6.903 1.00 86.12 204 MET A C 1
ATOM 1602 O O . MET A 1 204 ? 1.287 22.360 5.763 1.00 86.12 204 MET A O 1
ATOM 1606 N N . PRO A 1 205 ? 0.695 23.009 7.833 1.00 87.75 205 PRO A N 1
ATOM 1607 C CA . PRO A 1 205 ? 0.920 24.423 7.557 1.00 87.75 205 PRO A CA 1
ATOM 1608 C C . PRO A 1 205 ? 2.414 24.725 7.389 1.00 87.75 205 PRO A C 1
ATOM 1610 O O . PRO A 1 205 ? 3.276 23.970 7.839 1.00 87.75 205 PRO A O 1
ATOM 1613 N N . ALA A 1 206 ? 2.732 25.869 6.782 1.00 88.88 206 ALA A N 1
ATOM 1614 C CA . ALA A 1 206 ? 4.100 26.380 6.791 1.00 88.88 206 ALA A CA 1
ATOM 1615 C C . ALA A 1 206 ? 4.624 26.528 8.235 1.00 88.88 206 ALA A C 1
ATOM 1617 O O . ALA A 1 206 ? 3.871 26.803 9.171 1.00 88.88 206 ALA A O 1
ATOM 1618 N N . GLY A 1 207 ? 5.929 26.349 8.413 1.00 84.62 207 GLY A N 1
ATOM 1619 C CA . GLY A 1 207 ? 6.626 26.442 9.692 1.00 84.62 207 GLY A CA 1
ATOM 1620 C C . GLY A 1 207 ? 6.661 25.148 10.507 1.00 84.62 207 GLY A C 1
ATOM 1621 O O . GLY A 1 207 ? 7.410 25.093 11.482 1.00 84.62 207 GLY A O 1
ATOM 1622 N N . VAL A 1 208 ? 5.922 24.091 10.129 1.00 83.31 208 VAL A N 1
ATOM 1623 C CA . VAL A 1 208 ? 6.076 22.788 10.802 1.00 83.31 208 VAL A CA 1
ATOM 1624 C C . VAL A 1 208 ? 7.467 22.217 10.566 1.00 83.31 208 VAL A C 1
ATOM 1626 O O . VAL A 1 208 ? 8.042 22.374 9.488 1.00 83.31 208 VAL A O 1
ATOM 1629 N N . LEU A 1 209 ? 8.007 21.521 11.564 1.00 80.94 209 LEU A N 1
ATOM 1630 C CA . LEU A 1 209 ? 9.302 20.864 11.443 1.00 80.94 209 LEU A CA 1
ATOM 1631 C C . LEU A 1 209 ? 9.212 19.693 10.449 1.00 80.94 209 LEU A C 1
ATOM 1633 O O . LEU A 1 209 ? 8.493 18.726 10.694 1.00 80.94 209 LEU A O 1
ATOM 1637 N N . GLY A 1 210 ? 9.938 19.796 9.334 1.00 79.38 210 GLY A N 1
ATOM 1638 C CA . GLY A 1 210 ? 10.223 18.675 8.442 1.00 79.38 210 GLY A CA 1
ATOM 1639 C C . GLY A 1 210 ? 11.407 17.846 8.938 1.00 79.38 210 GLY A C 1
ATOM 1640 O O . GLY A 1 210 ? 11.862 18.009 10.066 1.00 79.38 210 GLY A O 1
ATOM 1641 N N . PHE A 1 211 ? 11.937 16.975 8.081 1.00 81.38 211 PHE A N 1
ATOM 1642 C CA . PHE A 1 211 ? 13.104 16.157 8.413 1.00 81.38 211 PHE A CA 1
ATOM 1643 C C . PHE A 1 211 ? 14.317 16.980 8.879 1.00 81.38 211 PHE A C 1
ATOM 1645 O O . PHE A 1 211 ? 14.895 16.686 9.922 1.00 81.38 211 PHE A O 1
ATOM 1652 N N . ASP A 1 212 ? 14.720 17.974 8.092 1.00 83.94 212 ASP A N 1
ATOM 1653 C CA . ASP A 1 212 ? 15.963 18.728 8.271 1.00 83.94 212 ASP A CA 1
ATOM 1654 C C . ASP A 1 212 ? 15.727 20.139 8.827 1.00 83.94 212 ASP A C 1
ATOM 1656 O O . ASP A 1 212 ? 16.563 20.673 9.554 1.00 83.94 212 ASP A O 1
ATOM 1660 N N . ARG A 1 213 ? 14.590 20.752 8.486 1.00 85.31 213 ARG A N 1
ATOM 1661 C CA . ARG A 1 213 ? 14.245 22.131 8.853 1.00 85.31 213 ARG A CA 1
ATOM 1662 C C . ARG A 1 213 ? 12.736 22.380 8.810 1.00 85.31 213 ARG A C 1
ATOM 1664 O O . ARG A 1 213 ? 11.994 21.573 8.239 1.00 85.31 213 ARG A O 1
ATOM 1671 N N . PRO A 1 214 ? 12.258 23.501 9.381 1.00 87.81 214 PRO A N 1
ATOM 1672 C CA . PRO A 1 214 ? 10.885 23.946 9.186 1.00 87.81 214 PRO A CA 1
ATOM 1673 C C . PRO A 1 214 ? 10.524 24.072 7.700 1.00 87.81 214 PRO A C 1
ATOM 1675 O O . PRO A 1 214 ? 11.331 24.540 6.896 1.00 87.81 214 PRO A O 1
ATOM 1678 N N . LYS A 1 215 ? 9.314 23.654 7.324 1.00 84.38 215 LYS A N 1
ATOM 1679 C CA . LYS A 1 215 ? 8.805 23.779 5.953 1.00 84.38 215 LYS A CA 1
ATOM 1680 C C . LYS A 1 215 ? 8.462 25.232 5.645 1.00 84.38 215 LYS A C 1
ATOM 1682 O O . LYS A 1 215 ? 7.688 25.844 6.368 1.00 84.38 215 LYS A O 1
ATOM 1687 N N . GLU A 1 216 ? 8.998 25.776 4.557 1.00 91.75 216 GLU A N 1
ATOM 1688 C CA . GLU A 1 216 ? 8.718 27.161 4.143 1.00 91.75 216 GLU A CA 1
ATOM 1689 C C . GLU A 1 216 ? 7.275 27.344 3.647 1.00 91.75 216 GLU A C 1
ATOM 1691 O O . GLU A 1 216 ? 6.676 28.393 3.860 1.00 91.75 216 GLU A O 1
ATOM 1696 N N . ASN A 1 217 ? 6.704 26.303 3.035 1.00 92.94 217 ASN A N 1
ATOM 1697 C CA . ASN A 1 217 ? 5.361 26.305 2.460 1.00 92.94 217 ASN A CA 1
ATOM 1698 C C . ASN A 1 217 ? 4.483 25.221 3.102 1.00 92.94 217 ASN A C 1
ATOM 1700 O O . ASN A 1 217 ? 5.024 24.227 3.602 1.00 92.94 217 ASN A O 1
ATOM 1704 N N . PRO A 1 218 ? 3.145 25.369 3.057 1.00 91.06 218 PRO A N 1
ATOM 1705 C CA . PRO A 1 218 ? 2.236 24.287 3.406 1.00 91.06 218 PRO A CA 1
ATOM 1706 C C . PRO A 1 218 ? 2.495 23.035 2.558 1.00 91.06 218 PRO A C 1
ATOM 1708 O O . PRO A 1 218 ? 2.859 23.130 1.384 1.00 91.06 218 PRO A O 1
ATOM 1711 N N . VAL A 1 219 ? 2.285 21.862 3.149 1.00 88.88 219 VAL A N 1
ATOM 1712 C CA . VAL A 1 219 ? 2.417 20.556 2.491 1.00 88.88 219 VAL A CA 1
ATOM 1713 C C . VAL A 1 219 ? 1.052 19.879 2.500 1.00 88.88 219 VAL A C 1
ATOM 1715 O O . VAL A 1 219 ? 0.454 19.733 3.564 1.00 88.88 219 VAL A O 1
ATOM 1718 N N . SER A 1 220 ? 0.557 19.483 1.325 1.00 89.50 220 SER A N 1
ATOM 1719 C CA . SER A 1 220 ? -0.705 18.744 1.210 1.00 89.50 220 SER A CA 1
ATOM 1720 C C . SER A 1 220 ? -0.536 17.281 1.651 1.00 89.50 220 SER A C 1
ATOM 1722 O O . SER A 1 220 ? 0.597 16.800 1.751 1.00 89.50 220 SER A O 1
ATOM 1724 N N . PRO A 1 221 ? -1.628 16.512 1.826 1.00 85.56 221 PRO A N 1
ATOM 1725 C CA . PRO A 1 221 ? -1.555 15.098 2.197 1.00 85.56 221 PRO A CA 1
ATOM 1726 C C . PRO A 1 221 ? -0.886 14.201 1.139 1.00 85.56 221 PRO A C 1
ATOM 1728 O O . PRO A 1 221 ? -0.582 13.043 1.430 1.00 85.56 221 PRO A O 1
ATOM 1731 N N . ASP A 1 222 ? -0.633 14.720 -0.067 1.00 83.75 222 ASP A N 1
ATOM 1732 C CA . ASP A 1 222 ? 0.108 14.032 -1.133 1.00 83.75 222 ASP A CA 1
ATOM 1733 C C . ASP A 1 222 ? 1.634 14.133 -0.948 1.00 83.75 222 ASP A C 1
ATOM 1735 O O . ASP A 1 222 ? 2.402 13.370 -1.540 1.00 83.75 222 ASP A O 1
ATOM 1739 N N . GLY A 1 223 ? 2.090 15.075 -0.119 1.00 83.75 223 GLY A N 1
ATOM 1740 C CA . GLY A 1 223 ? 3.493 15.315 0.184 1.00 83.75 223 GLY A CA 1
ATOM 1741 C C . GLY A 1 223 ? 3.892 14.787 1.559 1.00 83.75 223 GLY A C 1
ATOM 1742 O O . GLY A 1 223 ? 3.249 15.058 2.568 1.00 83.75 223 GLY A O 1
ATOM 1743 N N . ARG A 1 224 ? 5.017 14.072 1.627 1.00 86.06 224 ARG A N 1
ATOM 1744 C CA . ARG A 1 224 ? 5.717 13.774 2.887 1.00 86.06 224 ARG A CA 1
ATOM 1745 C C . ARG A 1 224 ? 7.202 13.564 2.646 1.00 86.06 224 ARG A C 1
ATOM 1747 O O . ARG A 1 224 ? 7.611 13.106 1.573 1.00 86.06 224 ARG A O 1
ATOM 1754 N N . ASP A 1 225 ? 8.008 13.874 3.654 1.00 86.81 225 ASP A N 1
ATOM 1755 C CA . ASP A 1 225 ? 9.454 13.692 3.571 1.00 86.81 225 ASP A CA 1
ATOM 1756 C C . ASP A 1 225 ? 9.802 12.235 3.312 1.00 86.81 225 ASP A C 1
ATOM 1758 O O . ASP A 1 225 ? 9.222 11.332 3.902 1.00 86.81 225 ASP A O 1
ATOM 1762 N N . TRP A 1 226 ? 10.738 12.015 2.390 1.00 87.75 226 TRP A N 1
ATOM 1763 C CA . TRP A 1 226 ? 11.196 10.698 1.943 1.00 87.75 226 TRP A CA 1
ATOM 1764 C C . TRP A 1 226 ? 10.175 9.786 1.247 1.00 87.75 226 TRP A C 1
ATOM 1766 O O . TRP A 1 226 ? 10.531 8.657 0.915 1.00 87.75 226 TRP A O 1
ATOM 1776 N N . ALA A 1 227 ? 8.963 10.256 0.920 1.00 85.31 227 ALA A N 1
ATOM 1777 C CA . ALA A 1 227 ? 7.951 9.452 0.211 1.00 85.31 227 ALA A CA 1
ATOM 1778 C C . ALA A 1 227 ? 8.494 8.734 -1.038 1.0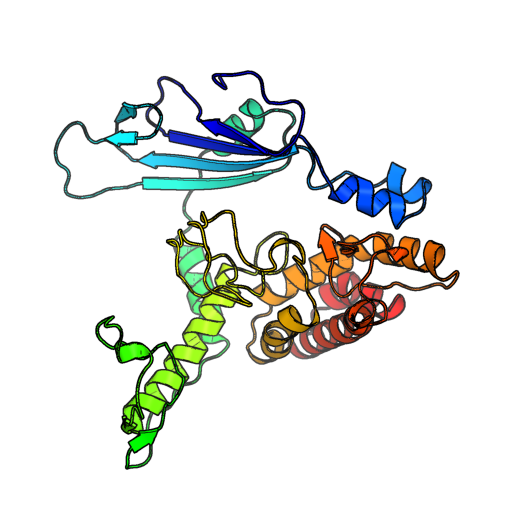0 85.31 227 ALA A C 1
ATOM 1780 O O . ALA A 1 227 ? 8.140 7.592 -1.318 1.00 85.31 227 ALA A O 1
ATOM 1781 N N . LYS A 1 228 ? 9.389 9.405 -1.776 1.00 83.94 228 LYS A N 1
ATOM 1782 C CA . LYS A 1 228 ? 9.992 8.899 -3.017 1.00 83.94 228 LYS A CA 1
ATOM 1783 C C . LYS A 1 228 ? 10.870 7.658 -2.839 1.00 83.94 228 LYS A C 1
ATOM 1785 O O . LYS A 1 228 ? 11.117 6.970 -3.819 1.00 83.94 228 LYS A O 1
ATOM 1790 N N . LEU A 1 229 ? 11.372 7.395 -1.627 1.00 86.38 229 LEU A N 1
ATOM 1791 C CA . LEU A 1 229 ? 12.196 6.213 -1.348 1.00 86.38 229 LEU A CA 1
ATOM 1792 C C . LEU A 1 229 ? 11.347 4.943 -1.210 1.00 86.38 229 LEU A C 1
ATOM 1794 O O . LEU A 1 229 ? 11.874 3.846 -1.330 1.00 86.38 229 LEU A O 1
ATOM 1798 N N . SER A 1 230 ? 10.041 5.120 -0.993 1.00 79.69 230 SER A N 1
ATOM 1799 C CA . SER A 1 230 ? 9.001 4.108 -0.870 1.00 79.69 230 SER A CA 1
ATOM 1800 C C . SER A 1 230 ? 9.349 2.903 0.014 1.00 79.69 230 SER A C 1
ATOM 1802 O O . SER A 1 230 ? 9.024 2.924 1.200 1.00 79.69 230 SER A O 1
ATOM 1804 N N . PHE A 1 231 ? 9.943 1.842 -0.530 1.00 86.94 231 PHE A N 1
ATOM 1805 C CA . PHE A 1 231 ? 10.408 0.688 0.235 1.00 86.94 231 PHE A CA 1
ATOM 1806 C C . PHE A 1 231 ? 11.871 0.902 0.618 1.00 86.94 231 PHE A C 1
ATOM 1808 O O . PHE A 1 231 ? 12.782 0.440 -0.065 1.00 86.94 231 PHE A O 1
ATOM 1815 N N . MET A 1 232 ? 12.062 1.659 1.701 1.00 90.81 232 MET A N 1
ATOM 1816 C CA . MET A 1 232 ? 13.360 1.869 2.336 1.00 90.81 232 MET A CA 1
ATOM 1817 C C . MET A 1 232 ? 13.551 0.803 3.420 1.00 90.81 232 MET A C 1
ATOM 1819 O O . MET A 1 232 ? 12.876 0.847 4.460 1.00 90.81 232 MET A O 1
ATOM 1823 N N . TRP A 1 233 ? 14.374 -0.212 3.151 1.00 92.44 233 TRP A N 1
ATOM 1824 C CA . TRP A 1 233 ? 14.378 -1.436 3.956 1.00 92.44 233 TRP A CA 1
ATOM 1825 C C . TRP A 1 233 ? 14.892 -1.228 5.383 1.00 92.44 233 TRP A C 1
ATOM 1827 O O . TRP A 1 233 ? 14.258 -1.706 6.324 1.00 92.44 233 TRP A O 1
ATOM 1837 N N . GLN A 1 234 ? 15.949 -0.442 5.587 1.00 91.00 234 GLN A N 1
ATOM 1838 C CA . GLN A 1 234 ? 16.503 -0.136 6.906 1.00 91.00 234 GLN A CA 1
ATOM 1839 C C . GLN A 1 234 ? 15.433 0.406 7.855 1.00 91.00 234 GLN A C 1
ATOM 1841 O O . GLN A 1 234 ? 15.447 0.063 9.035 1.00 91.00 234 GLN A O 1
ATOM 1846 N N . ASN A 1 235 ? 14.498 1.231 7.378 1.00 90.12 235 ASN A N 1
ATOM 1847 C CA . ASN A 1 235 ? 13.380 1.699 8.190 1.00 90.12 235 ASN A CA 1
ATOM 1848 C C . ASN A 1 235 ? 12.256 0.661 8.265 1.00 90.12 235 ASN A C 1
ATOM 1850 O O . ASN A 1 235 ? 11.752 0.391 9.358 1.00 90.12 235 ASN A O 1
ATOM 1854 N N . THR A 1 236 ? 11.884 0.080 7.124 1.00 89.88 236 THR A N 1
ATOM 1855 C CA . THR A 1 236 ? 10.727 -0.818 7.000 1.00 89.88 236 THR A CA 1
ATOM 1856 C C . THR A 1 236 ? 10.912 -2.118 7.784 1.00 89.88 236 THR A C 1
ATOM 1858 O O . THR A 1 236 ? 9.936 -2.650 8.297 1.00 89.88 236 THR A O 1
ATOM 1861 N N . ARG A 1 237 ? 12.144 -2.603 7.971 1.00 90.81 237 ARG A N 1
ATOM 1862 C CA . ARG A 1 237 ? 12.439 -3.873 8.655 1.00 90.81 237 ARG A CA 1
ATOM 1863 C C . ARG A 1 237 ? 11.990 -3.940 10.116 1.00 90.81 237 ARG A C 1
ATOM 1865 O O . ARG A 1 237 ? 11.620 -5.013 10.580 1.00 90.81 237 ARG A O 1
ATOM 1872 N N . HIS A 1 238 ? 12.009 -2.822 10.850 1.00 89.69 238 HIS A N 1
ATOM 1873 C CA . HIS A 1 238 ? 11.779 -2.821 12.302 1.00 89.69 238 HIS A CA 1
ATOM 1874 C C . HIS A 1 238 ? 10.422 -3.425 12.696 1.00 89.69 238 HIS A C 1
ATOM 1876 O O . HIS A 1 238 ? 10.404 -4.350 13.509 1.00 89.69 238 HIS A O 1
ATOM 1882 N N . PRO A 1 239 ? 9.284 -2.973 12.130 1.00 88.81 239 PRO A N 1
ATOM 1883 C CA . PRO A 1 239 ? 8.006 -3.605 12.431 1.00 88.81 239 PRO A CA 1
ATOM 1884 C C . PRO A 1 239 ? 7.909 -5.040 11.901 1.00 88.81 239 PRO A C 1
ATOM 1886 O O . PRO A 1 239 ? 7.241 -5.851 12.534 1.00 88.81 239 PRO A O 1
ATOM 1889 N N . TYR A 1 240 ? 8.562 -5.373 10.783 1.00 92.69 240 TYR A N 1
ATOM 1890 C CA . TYR A 1 240 ? 8.487 -6.712 10.188 1.00 92.69 240 TYR A CA 1
ATOM 1891 C C . TYR A 1 240 ? 9.162 -7.782 11.052 1.00 92.69 240 TYR A C 1
ATOM 1893 O O . TYR A 1 240 ? 8.575 -8.845 11.246 1.00 92.69 240 TYR A O 1
ATOM 1901 N N . TRP A 1 241 ? 10.320 -7.482 11.648 1.00 93.19 241 TRP A N 1
ATOM 1902 C CA . TRP A 1 241 ? 11.003 -8.393 12.576 1.00 93.19 241 TRP A CA 1
ATOM 1903 C C . TRP A 1 241 ? 10.140 -8.787 13.781 1.00 93.19 241 TRP A C 1
ATOM 1905 O O . TRP A 1 241 ? 10.216 -9.908 14.264 1.00 93.19 241 TRP A O 1
ATOM 1915 N N . SER A 1 242 ? 9.272 -7.897 14.265 1.00 91.31 242 SER A N 1
ATOM 1916 C CA . SER A 1 242 ? 8.406 -8.204 15.409 1.00 91.31 242 SER A CA 1
ATOM 1917 C C . SER A 1 242 ? 7.050 -8.803 15.022 1.00 91.31 242 SER A C 1
ATOM 1919 O O . SER A 1 242 ? 6.302 -9.234 15.893 1.00 91.31 242 SER A O 1
ATOM 1921 N N . MET A 1 243 ? 6.663 -8.836 13.742 1.00 94.25 243 MET A N 1
ATOM 1922 C CA . MET A 1 243 ? 5.335 -9.338 13.352 1.00 94.25 243 MET A CA 1
ATOM 1923 C C . MET A 1 243 ? 5.166 -10.842 13.613 1.00 94.25 243 MET A C 1
ATOM 1925 O O . MET A 1 243 ? 4.098 -11.258 14.070 1.00 94.25 243 MET A O 1
ATOM 1929 N N . ALA A 1 244 ? 6.199 -11.657 13.377 1.00 94.25 244 ALA A N 1
ATOM 1930 C CA . ALA A 1 244 ? 6.110 -13.109 13.553 1.00 94.25 244 ALA A CA 1
ATOM 1931 C C . ALA A 1 244 ? 5.842 -13.503 15.018 1.00 94.25 244 ALA A C 1
ATOM 1933 O O . ALA A 1 244 ? 4.920 -14.279 15.297 1.00 94.25 244 ALA A O 1
ATOM 1934 N N . THR A 1 245 ? 6.570 -12.894 15.958 1.00 93.19 245 THR A N 1
ATOM 1935 C CA . THR A 1 245 ? 6.417 -13.128 17.405 1.00 93.19 245 THR A CA 1
ATOM 1936 C C . THR A 1 245 ? 5.071 -12.663 17.962 1.00 93.19 245 THR A C 1
ATOM 1938 O O . THR A 1 245 ? 4.589 -13.222 18.943 1.00 93.19 245 THR A O 1
ATOM 1941 N N . ARG A 1 246 ? 4.421 -11.683 17.321 1.00 93.94 246 ARG A N 1
ATOM 1942 C CA . ARG A 1 246 ? 3.092 -11.169 17.708 1.00 93.94 246 ARG A CA 1
ATOM 1943 C C . ARG A 1 246 ? 1.921 -11.928 17.077 1.00 93.94 246 ARG A C 1
ATOM 1945 O O . ARG A 1 246 ? 0.766 -11.613 17.359 1.00 93.94 246 ARG A O 1
ATOM 1952 N N . GLY A 1 247 ? 2.196 -12.908 16.215 1.00 95.12 247 GLY A N 1
ATOM 1953 C CA . GLY A 1 247 ? 1.156 -13.631 15.483 1.00 95.12 247 GLY A CA 1
ATOM 1954 C C . GLY A 1 247 ? 0.522 -12.829 14.342 1.00 95.12 247 GLY A C 1
ATOM 1955 O O . GLY A 1 247 ? -0.576 -13.151 13.878 1.00 95.12 247 GLY A O 1
ATOM 1956 N N . ASP A 1 248 ? 1.192 -11.780 13.868 1.00 95.50 248 ASP A N 1
ATOM 1957 C CA . ASP A 1 248 ? 0.693 -10.840 12.859 1.00 95.50 248 ASP A CA 1
ATOM 1958 C C . ASP A 1 248 ? 0.911 -11.391 11.429 1.00 95.50 248 ASP A C 1
ATOM 1960 O O . ASP A 1 248 ? 1.406 -10.732 10.516 1.00 95.50 248 ASP A O 1
ATOM 1964 N N . TYR A 1 249 ? 0.559 -12.666 11.227 1.00 93.62 249 TYR A N 1
ATOM 1965 C CA . TYR A 1 249 ? 0.873 -13.412 10.005 1.00 93.62 249 TYR A CA 1
ATOM 1966 C C . TYR A 1 249 ? 0.111 -12.912 8.774 1.00 93.62 249 TYR A C 1
ATOM 1968 O O . TYR A 1 249 ? 0.645 -12.926 7.668 1.00 93.62 249 TYR A O 1
ATOM 1976 N N . ASP A 1 250 ? -1.135 -12.461 8.937 1.00 92.44 250 ASP A N 1
ATOM 1977 C CA . ASP A 1 250 ? -1.919 -11.920 7.820 1.00 92.44 250 ASP A CA 1
ATOM 1978 C C . ASP A 1 250 ? -1.404 -10.559 7.340 1.00 92.44 250 ASP A C 1
ATOM 1980 O O . ASP A 1 250 ? -1.671 -10.177 6.204 1.00 92.44 250 ASP A O 1
ATOM 1984 N N . THR A 1 251 ? -0.647 -9.846 8.176 1.00 93.38 251 THR A N 1
ATOM 1985 C CA . THR A 1 251 ? -0.093 -8.527 7.856 1.00 93.3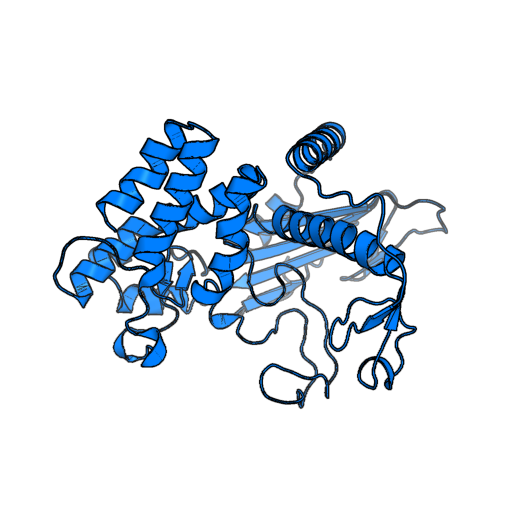8 251 THR A CA 1
ATOM 1986 C C . THR A 1 251 ? 1.356 -8.609 7.389 1.00 93.38 251 THR A C 1
ATOM 1988 O O . THR A 1 251 ? 1.781 -7.764 6.611 1.00 93.38 251 THR A O 1
ATOM 1991 N N . ILE A 1 252 ? 2.114 -9.635 7.800 1.00 94.19 252 ILE A N 1
ATOM 1992 C CA . ILE A 1 252 ? 3.488 -9.831 7.316 1.00 94.19 252 ILE A CA 1
ATOM 1993 C C . ILE A 1 252 ? 3.527 -10.424 5.901 1.00 94.19 252 ILE A C 1
ATOM 1995 O O . ILE A 1 252 ? 4.331 -10.008 5.065 1.00 94.19 252 ILE A O 1
ATOM 1999 N N . LYS A 1 253 ? 2.626 -11.373 5.603 1.00 94.19 253 LYS A N 1
ATOM 2000 C CA . LYS A 1 253 ? 2.602 -12.114 4.332 1.00 94.19 253 LYS A CA 1
ATOM 2001 C C . LYS A 1 253 ? 2.488 -11.214 3.094 1.00 94.19 253 LYS A C 1
ATOM 2003 O O . LYS A 1 253 ? 3.238 -11.460 2.154 1.00 94.19 253 LYS A O 1
ATOM 2008 N N . PRO A 1 254 ? 1.637 -10.168 3.054 1.00 93.88 254 PRO A N 1
ATOM 2009 C CA . PRO A 1 254 ? 1.569 -9.264 1.904 1.00 93.88 254 PRO A CA 1
ATOM 2010 C C . PRO A 1 254 ? 2.907 -8.595 1.568 1.00 93.88 254 PRO A C 1
ATOM 2012 O O . PRO A 1 254 ? 3.264 -8.519 0.395 1.00 93.88 254 PRO A O 1
ATOM 2015 N N . GLY A 1 255 ? 3.685 -8.184 2.576 1.00 92.50 255 GLY A N 1
ATOM 2016 C CA . GLY A 1 255 ? 5.028 -7.638 2.360 1.00 92.50 255 GLY A CA 1
ATOM 2017 C C . GLY A 1 255 ? 6.010 -8.674 1.809 1.00 92.50 255 GLY A C 1
ATOM 2018 O O . GLY A 1 255 ? 6.784 -8.373 0.905 1.00 92.50 255 GLY A O 1
ATOM 2019 N N . MET A 1 256 ? 5.925 -9.922 2.274 1.00 94.31 256 MET A N 1
ATOM 2020 C CA . MET A 1 256 ? 6.751 -11.021 1.755 1.00 94.31 256 MET A CA 1
ATOM 2021 C C . MET A 1 256 ? 6.374 -11.398 0.317 1.00 94.31 256 MET A C 1
ATOM 2023 O O . MET A 1 256 ? 7.243 -11.637 -0.518 1.00 94.31 256 MET A O 1
ATOM 2027 N N . HIS A 1 257 ? 5.081 -11.379 -0.012 1.00 94.56 257 HIS A N 1
ATOM 2028 C CA . HIS A 1 257 ? 4.612 -11.575 -1.382 1.00 94.56 257 HIS A CA 1
ATOM 2029 C C . HIS A 1 257 ? 5.026 -10.427 -2.298 1.00 94.56 257 HIS A C 1
ATOM 2031 O O . HIS A 1 257 ? 5.393 -10.678 -3.438 1.00 94.56 257 HIS A O 1
ATOM 2037 N N . PHE A 1 258 ? 5.016 -9.178 -1.822 1.00 93.31 258 PHE A N 1
ATOM 2038 C CA . PHE A 1 258 ? 5.543 -8.045 -2.584 1.00 93.31 258 PHE A CA 1
ATOM 2039 C C . PHE A 1 258 ? 6.995 -8.293 -3.015 1.00 93.31 258 PHE A C 1
ATOM 2041 O O . PHE A 1 258 ? 7.320 -8.125 -4.191 1.00 93.31 258 PHE A O 1
ATOM 2048 N N . VAL A 1 259 ? 7.828 -8.771 -2.087 1.00 94.38 259 VAL A N 1
ATOM 2049 C CA . VAL A 1 259 ? 9.225 -9.128 -2.356 1.00 94.38 259 VAL A CA 1
ATOM 2050 C C . VAL A 1 259 ? 9.308 -10.258 -3.377 1.00 94.38 259 VAL A C 1
ATOM 2052 O O . VAL A 1 259 ? 9.942 -10.084 -4.418 1.00 94.38 259 VAL A O 1
ATOM 2055 N N . ARG A 1 260 ? 8.611 -11.378 -3.145 1.00 95.94 260 ARG A N 1
ATOM 2056 C CA . ARG A 1 260 ? 8.604 -12.518 -4.075 1.00 95.94 260 ARG A CA 1
ATOM 2057 C C . ARG A 1 260 ? 8.135 -12.127 -5.479 1.00 95.94 260 ARG A C 1
ATOM 2059 O O . ARG A 1 260 ? 8.733 -12.541 -6.473 1.00 95.94 260 ARG A O 1
ATOM 2066 N N . ASN A 1 261 ? 7.093 -11.312 -5.582 1.00 94.44 261 ASN A N 1
ATOM 2067 C CA . ASN A 1 261 ? 6.509 -10.901 -6.859 1.00 94.44 261 ASN A CA 1
ATOM 2068 C C . ASN A 1 261 ? 7.441 -10.004 -7.689 1.00 94.44 261 ASN A C 1
ATOM 2070 O O . ASN A 1 261 ? 7.184 -9.797 -8.872 1.00 94.44 261 ASN A O 1
ATOM 2074 N N . GLY A 1 262 ? 8.492 -9.439 -7.089 1.00 94.94 262 GLY A N 1
ATOM 2075 C CA . GLY A 1 262 ? 9.547 -8.707 -7.792 1.00 94.94 262 GLY A CA 1
ATOM 2076 C C . GLY A 1 262 ? 10.862 -9.480 -7.918 1.00 94.94 262 GLY A C 1
ATOM 2077 O O . GLY A 1 262 ? 11.866 -8.882 -8.298 1.00 94.94 262 GLY A O 1
ATOM 2078 N N . LEU A 1 263 ? 10.898 -10.767 -7.558 1.00 96.44 263 LEU A N 1
ATOM 2079 C CA . LEU A 1 263 ? 12.142 -11.538 -7.486 1.00 96.44 263 LEU A CA 1
ATOM 2080 C C . LEU A 1 263 ? 12.802 -11.712 -8.858 1.00 96.44 263 LEU A C 1
ATOM 2082 O O . LEU A 1 263 ? 13.986 -11.439 -8.991 1.00 96.44 263 LEU A O 1
ATOM 2086 N N . GLU A 1 264 ? 12.041 -12.060 -9.898 1.00 96.56 264 GLU A N 1
ATOM 2087 C CA . GLU A 1 264 ? 12.589 -12.243 -11.256 1.00 96.56 264 GLU A CA 1
ATOM 2088 C C . GLU A 1 264 ? 13.223 -10.957 -11.803 1.00 96.56 264 GLU A C 1
ATOM 2090 O O . GLU A 1 264 ? 14.264 -10.995 -12.456 1.00 96.56 264 GLU A O 1
ATOM 2095 N N . ILE A 1 265 ? 12.642 -9.800 -11.469 1.00 96.56 265 ILE A N 1
ATOM 2096 C CA . ILE A 1 265 ? 13.211 -8.485 -11.791 1.00 96.56 265 ILE A CA 1
ATOM 2097 C C . ILE A 1 265 ? 14.527 -8.267 -11.040 1.00 96.56 265 ILE A C 1
ATOM 2099 O O . ILE A 1 265 ? 15.475 -7.719 -11.602 1.00 96.56 265 ILE A O 1
ATOM 2103 N N . ALA A 1 266 ? 14.596 -8.672 -9.772 1.00 96.19 266 ALA A N 1
ATOM 2104 C CA . ALA A 1 266 ? 15.810 -8.561 -8.975 1.00 96.19 266 ALA A CA 1
ATOM 2105 C C . ALA A 1 266 ? 16.927 -9.493 -9.476 1.00 96.19 266 ALA A C 1
ATOM 2107 O O . ALA A 1 266 ? 18.080 -9.063 -9.490 1.00 96.19 266 ALA A O 1
ATOM 2108 N N . VAL A 1 267 ? 16.588 -10.707 -9.928 1.00 97.44 267 VAL A N 1
ATOM 2109 C CA . VAL A 1 267 ? 17.526 -11.673 -10.528 1.00 97.44 267 VAL A CA 1
ATOM 2110 C C . VAL A 1 267 ? 18.086 -11.148 -11.846 1.00 97.44 267 VAL A C 1
ATOM 2112 O O . VAL A 1 267 ? 19.299 -11.035 -12.014 1.00 97.44 267 VAL A O 1
ATOM 2115 N N . ASP A 1 268 ? 17.214 -10.732 -12.766 1.00 97.50 268 ASP A N 1
ATOM 2116 C CA . ASP A 1 268 ? 17.632 -10.170 -14.055 1.00 97.50 268 ASP A CA 1
ATOM 2117 C C . ASP A 1 268 ? 18.512 -8.921 -13.877 1.00 97.50 268 ASP A C 1
ATOM 2119 O O . ASP A 1 268 ? 19.556 -8.779 -14.520 1.00 97.50 268 ASP A O 1
ATOM 2123 N N . ARG A 1 269 ? 18.144 -8.046 -12.932 1.00 95.19 269 ARG A N 1
ATOM 2124 C CA . ARG A 1 269 ? 18.953 -6.881 -12.563 1.00 95.19 269 ARG A CA 1
ATOM 2125 C C . ARG A 1 269 ? 20.321 -7.289 -12.023 1.00 95.19 269 ARG A C 1
ATOM 2127 O O . ARG A 1 269 ? 21.318 -6.681 -12.409 1.00 95.19 269 ARG A O 1
ATOM 2134 N N . CYS A 1 270 ? 20.383 -8.273 -11.128 1.00 95.56 270 CYS A N 1
ATOM 2135 C CA . CYS A 1 270 ? 21.641 -8.758 -10.563 1.00 95.56 270 CYS A CA 1
ATOM 2136 C C . CYS A 1 270 ? 22.567 -9.271 -11.671 1.00 95.56 270 CYS A C 1
ATOM 2138 O O . CYS A 1 270 ? 23.713 -8.827 -11.777 1.00 95.56 270 CYS A O 1
ATOM 2140 N N . LYS A 1 271 ? 22.029 -10.092 -12.582 1.00 96.88 271 LYS A N 1
ATOM 2141 C CA . LYS A 1 271 ? 22.778 -10.611 -13.726 1.00 96.88 271 LYS A CA 1
ATOM 2142 C C . LYS A 1 271 ? 23.303 -9.496 -14.624 1.00 96.88 271 LYS A C 1
ATOM 2144 O O . LYS A 1 271 ? 24.472 -9.517 -15.001 1.00 96.88 271 LYS A O 1
ATOM 2149 N N . LYS A 1 272 ? 22.468 -8.499 -14.933 1.00 94.44 272 LYS A N 1
ATOM 2150 C CA . LYS A 1 272 ? 22.849 -7.346 -15.760 1.00 94.44 272 LYS A CA 1
ATOM 2151 C C . LYS A 1 272 ? 23.927 -6.478 -15.107 1.00 94.44 272 LYS A C 1
ATOM 2153 O O . LYS A 1 272 ? 24.839 -6.035 -15.798 1.00 94.44 272 LYS A O 1
ATOM 2158 N N . LEU A 1 273 ? 23.800 -6.184 -13.812 1.00 91.50 273 LEU A N 1
ATOM 2159 C CA . LEU A 1 273 ? 24.679 -5.233 -13.123 1.00 91.50 273 LEU A CA 1
ATOM 2160 C C . LEU A 1 273 ? 25.985 -5.861 -12.634 1.00 91.50 273 LEU A C 1
ATOM 2162 O O . LEU A 1 273 ? 27.021 -5.202 -12.662 1.00 91.50 273 LEU A O 1
ATOM 2166 N N . TYR A 1 274 ? 25.937 -7.111 -12.177 1.00 91.75 274 TYR A N 1
ATOM 2167 C CA . TYR A 1 274 ? 27.054 -7.771 -11.499 1.00 91.75 274 TYR A CA 1
ATOM 2168 C C . TYR A 1 274 ? 27.582 -9.005 -12.238 1.00 91.75 274 TYR A C 1
ATOM 2170 O O . TYR A 1 274 ? 28.653 -9.497 -11.897 1.00 91.75 274 TYR A O 1
ATOM 2178 N N . GLY A 1 275 ? 26.865 -9.520 -13.241 1.00 95.56 275 GLY A N 1
ATOM 2179 C CA . GLY A 1 275 ? 27.271 -10.710 -13.998 1.00 95.56 275 GLY A CA 1
ATOM 2180 C C . GLY A 1 275 ? 27.106 -12.039 -13.250 1.00 95.56 275 GLY A C 1
ATOM 2181 O O . GLY A 1 275 ? 27.408 -13.094 -13.813 1.00 95.56 275 GLY A O 1
ATOM 2182 N N . VAL A 1 276 ? 26.600 -12.011 -12.016 1.00 94.50 276 VAL A N 1
ATOM 2183 C CA . VAL A 1 276 ? 26.409 -13.189 -11.155 1.00 94.50 276 VAL A CA 1
ATOM 2184 C C . VAL A 1 276 ? 24.948 -13.627 -11.120 1.00 94.50 276 VAL A C 1
ATOM 2186 O O . VAL A 1 276 ? 24.055 -12.850 -11.460 1.00 94.50 276 VAL A O 1
ATOM 2189 N N . ASP A 1 277 ? 24.728 -14.885 -10.752 1.00 95.06 277 ASP A N 1
ATOM 2190 C CA . ASP A 1 277 ? 23.391 -15.430 -10.513 1.00 95.06 277 ASP A CA 1
ATOM 2191 C C . ASP A 1 277 ? 22.917 -15.063 -9.093 1.00 95.06 277 ASP A C 1
ATOM 2193 O O . ASP A 1 277 ? 23.737 -14.729 -8.233 1.00 95.06 277 ASP A O 1
ATOM 2197 N N . GLY A 1 278 ? 21.602 -15.093 -8.868 1.00 95.25 278 GLY A N 1
ATOM 2198 C CA . GLY A 1 278 ? 20.948 -14.627 -7.643 1.00 95.25 278 GLY A CA 1
ATOM 2199 C C . GLY A 1 278 ? 20.259 -13.270 -7.804 1.00 95.25 278 GLY A C 1
ATOM 2200 O O . GLY A 1 278 ? 20.285 -12.652 -8.868 1.00 95.25 278 GLY A O 1
ATOM 2201 N N . ALA A 1 279 ? 19.631 -12.786 -6.741 1.00 95.56 279 ALA A N 1
ATOM 2202 C CA . ALA A 1 279 ? 18.833 -11.576 -6.677 1.00 95.56 279 ALA A CA 1
ATOM 2203 C C . ALA A 1 279 ? 19.512 -10.509 -5.820 1.00 95.56 279 ALA A C 1
ATOM 2205 O O . ALA A 1 279 ? 20.167 -10.784 -4.824 1.00 95.56 279 ALA A O 1
ATOM 2206 N N . VAL A 1 280 ? 19.285 -9.243 -6.165 1.00 92.81 280 VAL A N 1
ATOM 2207 C CA . VAL A 1 280 ? 19.689 -8.117 -5.318 1.00 92.81 280 VAL A CA 1
ATOM 2208 C C . VAL A 1 280 ? 18.507 -7.194 -5.091 1.00 92.81 280 VAL A C 1
ATOM 2210 O O . VAL A 1 280 ? 17.933 -6.661 -6.043 1.00 92.81 280 VAL A O 1
ATOM 2213 N N . ILE A 1 281 ? 18.131 -6.970 -3.835 1.00 93.12 281 ILE A N 1
ATOM 2214 C CA . ILE A 1 281 ? 17.098 -6.000 -3.469 1.00 93.12 281 ILE A CA 1
ATOM 2215 C C . ILE A 1 281 ? 17.793 -4.731 -2.986 1.00 93.12 281 ILE A C 1
ATOM 2217 O O . ILE A 1 281 ? 18.532 -4.741 -2.003 1.00 93.12 281 ILE A O 1
ATOM 2221 N N . PHE A 1 282 ? 17.572 -3.627 -3.699 1.00 92.81 282 PHE A N 1
ATOM 2222 C CA . PHE A 1 282 ? 18.148 -2.342 -3.322 1.00 92.81 282 PHE A CA 1
ATOM 2223 C C . PHE A 1 282 ? 17.428 -1.723 -2.133 1.00 92.81 282 PHE A C 1
ATOM 2225 O O . PHE A 1 282 ? 16.203 -1.799 -2.022 1.00 92.81 282 PHE A O 1
ATOM 2232 N N . GLU A 1 283 ? 18.218 -1.034 -1.311 1.00 92.56 283 GLU A N 1
ATOM 2233 C CA . GLU A 1 283 ? 17.778 -0.386 -0.081 1.00 92.56 283 GLU A CA 1
ATOM 2234 C C . GLU A 1 283 ? 16.579 0.538 -0.269 1.00 92.56 283 GLU A C 1
ATOM 2236 O O . GLU A 1 283 ? 15.679 0.516 0.556 1.00 92.56 283 GLU A O 1
ATOM 2241 N N . ALA A 1 284 ? 16.559 1.319 -1.352 1.00 92.31 284 ALA A N 1
ATOM 2242 C CA . ALA A 1 284 ? 15.426 2.146 -1.747 1.00 92.31 284 ALA A CA 1
ATOM 2243 C C . ALA A 1 284 ? 14.837 1.613 -3.056 1.00 92.31 284 ALA A C 1
ATOM 2245 O O . ALA A 1 284 ? 15.406 1.809 -4.138 1.00 92.31 284 ALA A O 1
ATOM 2246 N N . SER A 1 285 ? 13.689 0.951 -2.960 1.00 90.62 285 SER A N 1
ATOM 2247 C CA . SER A 1 285 ? 12.981 0.393 -4.113 1.00 90.62 285 SER A CA 1
ATOM 2248 C C . SER A 1 285 ? 11.486 0.712 -4.096 1.00 90.62 285 SER A C 1
ATOM 2250 O O . SER A 1 285 ? 10.940 1.261 -3.139 1.00 90.62 285 SER A O 1
ATOM 2252 N N . TRP A 1 286 ? 10.822 0.427 -5.212 1.00 86.81 286 TRP A N 1
ATOM 2253 C CA . TRP A 1 286 ? 9.389 0.616 -5.392 1.00 86.81 286 TRP A CA 1
ATOM 2254 C C . TRP A 1 286 ? 8.719 -0.669 -5.887 1.00 86.81 286 TRP A C 1
ATOM 2256 O O . TRP A 1 286 ? 9.249 -1.755 -5.668 1.00 86.81 286 TRP A O 1
ATOM 2266 N N . TYR A 1 287 ? 7.544 -0.564 -6.523 1.00 90.75 287 TYR A N 1
ATOM 2267 C CA . TYR A 1 287 ? 6.796 -1.709 -7.061 1.00 90.75 287 TYR A CA 1
ATOM 2268 C C . TYR A 1 287 ? 7.704 -2.734 -7.759 1.00 90.75 287 TYR A C 1
ATOM 2270 O O . TYR A 1 287 ? 8.576 -2.366 -8.546 1.00 90.75 287 TYR A O 1
ATOM 2278 N N . HIS A 1 288 ? 7.490 -4.016 -7.454 1.00 91.44 288 HIS A N 1
ATOM 2279 C CA . HIS A 1 288 ? 8.289 -5.138 -7.957 1.00 91.44 288 HIS A CA 1
ATOM 2280 C C . HIS A 1 288 ? 9.806 -5.004 -7.713 1.00 91.44 288 HIS A C 1
ATOM 2282 O O . HIS A 1 288 ? 10.612 -5.415 -8.544 1.00 91.44 288 HIS A O 1
ATOM 2288 N N . ASN A 1 289 ? 10.203 -4.426 -6.576 1.00 91.62 289 ASN A N 1
ATOM 2289 C CA . ASN A 1 289 ? 11.599 -4.249 -6.160 1.00 91.62 289 ASN A CA 1
ATOM 2290 C C . ASN A 1 289 ? 12.466 -3.452 -7.153 1.00 91.62 289 ASN A C 1
ATOM 2292 O O . ASN A 1 289 ? 13.683 -3.642 -7.194 1.00 91.62 289 ASN A O 1
ATOM 2296 N N . VAL A 1 290 ? 11.884 -2.582 -7.983 1.00 93.62 290 VAL A N 1
ATOM 2297 C CA . VAL A 1 290 ? 12.661 -1.706 -8.880 1.00 93.62 290 VAL A CA 1
ATOM 2298 C C . VAL A 1 290 ? 13.301 -0.588 -8.067 1.00 93.62 290 VAL A C 1
ATOM 2300 O O . VAL A 1 290 ? 12.615 0.084 -7.300 1.00 93.62 290 VAL A O 1
ATOM 2303 N N . GLY A 1 291 ? 14.606 -0.369 -8.226 1.00 92.94 291 GLY A N 1
ATOM 2304 C CA . GLY A 1 291 ? 15.330 0.678 -7.511 1.00 92.94 291 GLY A CA 1
ATOM 2305 C C . GLY A 1 291 ? 14.809 2.078 -7.829 1.00 92.94 291 GLY A C 1
ATOM 2306 O O . GLY A 1 291 ? 14.461 2.383 -8.972 1.00 92.94 291 GLY A O 1
ATOM 2307 N N . VAL A 1 292 ? 14.797 2.949 -6.819 1.00 92.25 292 VAL A N 1
ATOM 2308 C CA . VAL A 1 292 ? 14.390 4.360 -6.961 1.00 92.25 292 VAL A CA 1
ATOM 2309 C C . VAL A 1 292 ? 15.387 5.159 -7.807 1.00 92.25 292 VAL A C 1
ATOM 2311 O O . VAL A 1 292 ? 15.009 6.135 -8.457 1.00 92.25 292 VAL A O 1
ATOM 2314 N N . PHE A 1 293 ? 16.649 4.730 -7.830 1.00 89.88 293 PHE A N 1
ATOM 2315 C CA . PHE A 1 293 ? 17.731 5.363 -8.575 1.00 89.88 293 PHE A CA 1
ATOM 2316 C C . PHE A 1 293 ? 18.262 4.422 -9.665 1.00 89.88 293 PHE A C 1
ATOM 2318 O O . PHE A 1 293 ? 18.295 3.206 -9.451 1.00 89.88 293 PHE A O 1
ATOM 2325 N N . PRO A 1 294 ? 18.745 4.952 -10.804 1.00 87.44 294 PRO A N 1
ATOM 2326 C CA . PRO A 1 294 ? 19.628 4.182 -11.675 1.00 87.44 294 PRO A CA 1
ATOM 2327 C C . PRO A 1 294 ? 20.907 3.813 -10.909 1.00 87.44 294 PRO A C 1
ATOM 2329 O O . PRO A 1 294 ? 21.319 4.555 -10.019 1.00 87.44 294 PRO A O 1
ATOM 2332 N N . PHE A 1 295 ? 21.557 2.703 -11.271 1.00 87.06 295 PHE A N 1
ATOM 2333 C CA . PHE A 1 295 ? 22.678 2.149 -10.498 1.00 87.06 295 PHE A CA 1
ATOM 2334 C C . PHE A 1 295 ? 23.815 3.154 -10.232 1.00 87.06 295 PHE A C 1
ATOM 2336 O O . PHE A 1 295 ? 24.313 3.252 -9.110 1.00 87.06 295 PHE A O 1
ATOM 2343 N N . GLU A 1 296 ? 24.176 3.962 -11.232 1.00 88.38 296 GLU A N 1
ATOM 2344 C CA . GLU A 1 296 ? 25.212 4.994 -11.077 1.00 88.38 296 GLU A CA 1
ATOM 2345 C C . GLU A 1 296 ? 24.770 6.209 -10.258 1.00 88.38 296 GLU A C 1
ATOM 2347 O O . GLU A 1 296 ? 25.605 6.935 -9.727 1.00 88.38 296 GLU A O 1
ATOM 2352 N N . GLY A 1 297 ? 23.461 6.416 -10.117 1.00 90.12 297 GLY A N 1
ATOM 2353 C CA . GLY A 1 297 ? 22.879 7.491 -9.317 1.00 90.12 297 GLY A CA 1
ATOM 2354 C C . GLY A 1 297 ? 22.569 7.096 -7.874 1.00 90.12 297 GLY A C 1
ATOM 2355 O O . GLY A 1 297 ? 22.037 7.925 -7.135 1.00 90.12 297 GLY A O 1
ATOM 2356 N N . ILE A 1 298 ? 22.849 5.852 -7.460 1.00 90.88 298 ILE A N 1
ATOM 2357 C CA . ILE A 1 298 ? 22.607 5.428 -6.078 1.00 90.88 298 ILE A CA 1
ATOM 2358 C C . ILE A 1 298 ? 23.595 6.158 -5.148 1.00 90.88 298 ILE A C 1
ATOM 2360 O O . ILE A 1 298 ? 24.807 6.070 -5.365 1.00 90.88 298 ILE A O 1
ATOM 2364 N N . PRO A 1 299 ? 23.122 6.841 -4.083 1.00 92.06 299 PRO A N 1
ATOM 2365 C CA . PRO A 1 299 ? 24.002 7.450 -3.089 1.00 92.06 299 PRO A CA 1
ATOM 2366 C C . PRO A 1 299 ? 25.000 6.442 -2.510 1.00 92.06 299 PRO A C 1
ATOM 2368 O O . PRO A 1 299 ? 24.632 5.309 -2.204 1.00 92.06 299 PRO A O 1
ATOM 2371 N N . GLY A 1 300 ? 26.254 6.855 -2.300 1.00 92.38 300 GLY A N 1
ATOM 2372 C CA . GLY A 1 300 ? 27.330 5.941 -1.888 1.00 92.38 300 GLY A CA 1
ATOM 2373 C C . GLY A 1 300 ? 27.035 5.144 -0.611 1.00 92.38 300 GLY A C 1
ATOM 2374 O O . GLY A 1 300 ? 27.365 3.966 -0.540 1.00 92.38 300 GLY A O 1
ATOM 2375 N N . HIS A 1 301 ? 26.334 5.746 0.355 1.00 90.44 301 HIS A N 1
ATOM 2376 C CA . HIS A 1 301 ? 25.925 5.077 1.597 1.00 90.44 301 HIS A CA 1
ATOM 2377 C C . HIS A 1 301 ? 24.784 4.054 1.416 1.00 90.44 301 HIS A C 1
ATOM 2379 O O . HIS A 1 301 ? 24.518 3.289 2.335 1.00 90.44 301 HIS A O 1
ATOM 2385 N N . LEU A 1 302 ? 24.122 4.024 0.252 1.00 91.62 302 LEU A N 1
ATOM 2386 C CA . LEU A 1 302 ? 23.063 3.064 -0.093 1.00 91.62 302 LEU A CA 1
ATOM 2387 C C . LEU A 1 302 ? 23.507 2.035 -1.145 1.00 91.62 302 LEU A C 1
ATOM 2389 O O . LEU A 1 302 ? 22.924 0.958 -1.209 1.00 91.62 302 LEU A O 1
ATOM 2393 N N . LYS A 1 303 ? 24.522 2.338 -1.974 1.00 89.06 303 LYS A N 1
ATOM 2394 C CA . LYS A 1 303 ? 24.890 1.539 -3.167 1.00 89.06 303 LYS A CA 1
ATOM 2395 C C . LYS A 1 303 ? 25.186 0.070 -2.861 1.00 89.06 303 LYS A C 1
ATOM 2397 O O . LYS A 1 303 ? 24.839 -0.798 -3.656 1.00 89.06 303 LYS A O 1
ATOM 2402 N N . TYR A 1 304 ? 25.775 -0.195 -1.699 1.00 86.81 304 TYR A N 1
ATOM 2403 C CA . TYR A 1 304 ? 26.114 -1.545 -1.239 1.00 86.81 304 TYR A CA 1
ATOM 2404 C C . TYR A 1 304 ? 25.289 -1.987 -0.027 1.00 86.81 304 TYR A C 1
ATOM 2406 O O . TYR A 1 304 ? 25.591 -2.999 0.598 1.00 86.81 304 TYR A O 1
ATOM 2414 N N . HIS A 1 305 ? 24.228 -1.247 0.301 1.00 89.31 305 HIS A N 1
ATOM 2415 C CA . HIS A 1 305 ? 23.285 -1.653 1.330 1.00 89.31 305 HIS A CA 1
ATOM 2416 C C . HIS A 1 305 ? 22.277 -2.640 0.722 1.00 89.31 305 HIS A C 1
ATOM 2418 O O . HIS A 1 305 ? 21.214 -2.268 0.235 1.00 89.31 305 HIS A O 1
ATOM 2424 N N . GLN A 1 306 ? 22.659 -3.916 0.694 1.00 87.00 306 GLN A N 1
ATOM 2425 C CA . GLN A 1 306 ? 21.895 -5.013 0.074 1.00 87.00 306 GLN A CA 1
ATOM 2426 C C . GLN A 1 306 ? 21.272 -5.946 1.123 1.00 87.00 306 GLN A C 1
ATOM 2428 O O . GLN A 1 306 ? 20.913 -7.085 0.845 1.00 87.00 306 GLN A O 1
ATOM 2433 N N . LEU A 1 307 ? 21.145 -5.453 2.356 1.00 91.69 307 LEU A N 1
ATOM 2434 C CA . LEU A 1 307 ? 20.724 -6.230 3.517 1.00 91.69 307 LEU A CA 1
ATOM 2435 C C . LEU A 1 307 ? 19.318 -6.829 3.366 1.00 91.69 307 LEU A C 1
ATOM 2437 O O . LEU A 1 307 ? 19.043 -7.893 3.915 1.00 91.69 307 LEU A O 1
ATOM 2441 N N . ALA A 1 308 ? 18.451 -6.173 2.588 1.00 93.56 308 ALA A N 1
ATOM 2442 C CA . ALA A 1 308 ? 17.108 -6.653 2.279 1.00 93.56 308 ALA A CA 1
ATOM 2443 C C . ALA A 1 308 ? 17.118 -8.068 1.689 1.00 93.56 308 ALA A C 1
ATOM 2445 O O . ALA A 1 308 ? 16.293 -8.886 2.084 1.00 93.56 308 ALA A O 1
ATOM 2446 N N . THR A 1 309 ? 18.077 -8.375 0.809 1.00 93.31 309 THR A N 1
ATOM 2447 C CA . THR A 1 309 ? 18.208 -9.689 0.167 1.00 93.31 309 THR A CA 1
ATOM 2448 C C . THR A 1 309 ? 18.350 -10.825 1.189 1.00 93.31 309 THR A C 1
ATOM 2450 O O . THR A 1 309 ? 17.821 -11.905 0.966 1.00 93.31 309 THR A O 1
ATOM 2453 N N . ILE A 1 310 ? 18.971 -10.564 2.347 1.00 93.56 310 ILE A N 1
ATOM 2454 C CA . ILE A 1 310 ? 19.237 -11.575 3.385 1.00 93.56 310 ILE A CA 1
ATOM 2455 C C . ILE A 1 310 ? 18.214 -11.521 4.528 1.00 93.56 310 ILE A C 1
ATOM 2457 O O . ILE A 1 310 ? 17.720 -12.553 4.984 1.00 93.56 310 ILE A O 1
ATOM 2461 N N . GLU A 1 311 ? 17.869 -10.324 5.013 1.00 95.75 311 GLU A N 1
ATOM 2462 C CA . GLU A 1 311 ? 16.945 -10.185 6.147 1.00 95.75 311 GLU A CA 1
ATOM 2463 C C . GLU A 1 311 ? 15.512 -10.597 5.790 1.00 95.75 311 GLU A C 1
ATOM 2465 O O . GLU A 1 311 ? 14.806 -11.132 6.643 1.00 95.75 311 GLU A O 1
ATOM 2470 N N . LEU A 1 312 ? 15.068 -10.382 4.547 1.00 95.81 312 LEU A N 1
ATOM 2471 C CA . LEU A 1 312 ? 13.715 -10.754 4.133 1.00 95.81 312 LEU A CA 1
ATOM 2472 C C . LEU A 1 312 ? 13.497 -12.277 4.193 1.00 95.81 312 LEU A C 1
ATOM 2474 O O . LEU A 1 312 ? 12.558 -12.689 4.880 1.00 95.81 312 LEU A O 1
ATOM 2478 N N . PRO A 1 313 ? 14.355 -13.132 3.595 1.00 96.88 313 PRO A N 1
ATOM 2479 C CA . PRO A 1 313 ? 14.294 -14.577 3.809 1.00 96.88 313 PRO A CA 1
ATOM 2480 C C . PRO A 1 313 ? 14.388 -14.995 5.281 1.00 96.88 313 PRO A C 1
ATOM 2482 O O . PRO A 1 313 ? 13.684 -15.915 5.690 1.00 96.88 313 PRO A O 1
ATOM 2485 N N . ALA A 1 314 ? 15.186 -14.312 6.108 1.00 97.12 314 ALA A N 1
ATOM 2486 C CA . ALA A 1 314 ? 15.268 -14.621 7.539 1.00 97.12 314 ALA A CA 1
ATOM 2487 C C . ALA A 1 314 ? 13.929 -14.375 8.266 1.00 97.12 314 ALA A C 1
ATOM 2489 O O . ALA A 1 314 ? 13.453 -15.236 9.006 1.00 97.12 314 ALA A O 1
ATOM 2490 N N . ILE A 1 315 ? 13.265 -13.251 7.985 1.00 97.06 315 ILE A N 1
ATOM 2491 C CA . ILE A 1 315 ? 11.927 -12.935 8.512 1.00 97.06 315 ILE A CA 1
ATOM 2492 C C . ILE A 1 315 ? 10.874 -13.923 7.979 1.00 97.06 315 ILE A C 1
ATOM 2494 O O . ILE A 1 315 ? 9.969 -14.351 8.707 1.00 97.06 315 ILE A O 1
ATOM 2498 N N . MET A 1 316 ? 10.977 -14.318 6.707 1.00 97.81 316 MET A N 1
ATOM 2499 C CA . MET A 1 316 ? 10.126 -15.358 6.125 1.00 97.81 316 MET A CA 1
ATOM 2500 C C . MET A 1 316 ? 10.340 -16.708 6.834 1.00 97.81 316 MET A C 1
ATOM 2502 O O . MET A 1 316 ? 9.365 -17.401 7.129 1.00 97.81 316 MET A O 1
ATOM 2506 N N . ALA A 1 317 ? 11.583 -17.067 7.167 1.00 97.81 317 ALA A N 1
ATOM 2507 C CA . ALA A 1 317 ? 11.913 -18.287 7.899 1.00 97.81 317 ALA A CA 1
ATOM 2508 C C . ALA A 1 317 ? 11.354 -18.267 9.327 1.00 97.81 317 ALA A C 1
ATOM 2510 O O . ALA A 1 317 ? 10.776 -19.262 9.765 1.00 97.81 317 ALA A O 1
ATOM 2511 N N . GLU A 1 318 ? 11.431 -17.129 10.022 1.00 97.19 318 GLU A N 1
ATOM 2512 C CA . GLU A 1 318 ? 10.790 -16.945 11.329 1.00 97.19 318 GLU A CA 1
ATOM 2513 C C . GLU A 1 318 ? 9.266 -17.106 11.222 1.00 97.19 318 GLU A C 1
ATOM 2515 O O . GLU A 1 318 ? 8.646 -17.860 11.974 1.00 97.19 318 GLU A O 1
ATOM 2520 N N . THR A 1 319 ? 8.651 -16.499 10.205 1.00 96.94 319 THR A N 1
ATOM 2521 C CA . THR A 1 319 ? 7.214 -16.657 9.933 1.00 96.94 319 THR A CA 1
ATOM 2522 C C . THR A 1 319 ? 6.840 -18.122 9.696 1.00 96.94 319 THR A C 1
ATOM 2524 O O . THR A 1 319 ? 5.842 -18.608 10.237 1.00 96.94 319 THR A O 1
ATOM 2527 N N . TYR A 1 320 ? 7.637 -18.858 8.919 1.00 98.00 320 TYR A N 1
ATOM 2528 C CA . TYR A 1 320 ? 7.423 -20.285 8.689 1.00 98.00 320 TYR A CA 1
ATOM 2529 C C . TYR A 1 320 ? 7.615 -21.115 9.966 1.00 98.00 320 TYR A C 1
ATOM 2531 O O . TYR A 1 320 ? 6.802 -21.995 10.243 1.00 98.00 320 TYR A O 1
ATOM 2539 N N . ALA A 1 321 ? 8.622 -20.818 10.790 1.00 97.50 321 ALA A N 1
ATOM 2540 C CA . ALA A 1 321 ? 8.867 -21.537 12.040 1.00 97.50 321 ALA A CA 1
ATOM 2541 C C . ALA A 1 321 ? 7.656 -21.487 12.989 1.00 97.50 321 ALA A C 1
ATOM 2543 O O . ALA A 1 321 ? 7.342 -22.487 13.641 1.00 97.50 321 ALA A O 1
ATOM 2544 N N . HIS A 1 322 ? 6.950 -20.353 13.010 1.00 96.19 322 HIS A N 1
ATOM 2545 C CA . HIS A 1 322 ? 5.734 -20.160 13.797 1.00 96.19 322 HIS A CA 1
ATOM 2546 C C . HIS A 1 322 ? 4.489 -20.796 13.168 1.00 96.19 322 HIS A C 1
ATOM 2548 O O . HIS A 1 322 ? 3.650 -21.350 13.875 1.00 96.19 322 HIS A O 1
ATOM 2554 N N . THR A 1 323 ? 4.334 -20.678 11.848 1.00 96.62 323 THR A N 1
ATOM 2555 C CA . THR A 1 323 ? 3.075 -21.026 11.164 1.00 96.62 323 THR A CA 1
ATOM 2556 C C . THR A 1 323 ? 3.042 -22.441 10.608 1.00 96.62 323 THR A C 1
ATOM 2558 O O . THR A 1 323 ? 1.957 -22.993 10.443 1.00 96.62 323 THR A O 1
ATOM 2561 N N . ARG A 1 324 ? 4.209 -23.012 10.287 1.00 97.62 324 ARG A N 1
ATOM 2562 C CA . ARG A 1 324 ? 4.364 -24.263 9.524 1.00 97.62 324 ARG A CA 1
ATOM 2563 C C . ARG A 1 324 ? 3.556 -24.274 8.222 1.00 97.62 324 ARG A C 1
ATOM 2565 O O . ARG A 1 324 ? 3.095 -25.315 7.766 1.00 97.62 324 ARG A O 1
ATOM 2572 N N . ASP A 1 325 ? 3.380 -23.099 7.622 1.00 97.88 325 ASP A N 1
ATOM 2573 C CA . ASP A 1 325 ? 2.666 -22.935 6.362 1.00 97.88 325 ASP A CA 1
ATOM 2574 C C . ASP A 1 325 ? 3.538 -23.421 5.194 1.00 97.88 325 ASP A C 1
ATOM 2576 O O . ASP A 1 325 ? 4.380 -22.691 4.670 1.00 97.88 325 ASP A O 1
ATOM 2580 N N . GLU A 1 326 ? 3.336 -24.678 4.797 1.00 98.31 326 GLU A N 1
ATOM 2581 C CA . GLU A 1 326 ? 4.037 -25.329 3.680 1.00 98.31 326 GLU A CA 1
ATOM 2582 C C . GLU A 1 326 ? 3.863 -24.593 2.349 1.00 98.31 326 GLU A C 1
ATOM 2584 O O . GLU A 1 326 ? 4.770 -24.590 1.513 1.00 98.31 326 GLU A O 1
ATOM 2589 N N . LYS A 1 327 ? 2.708 -23.955 2.137 1.00 98.06 327 LYS A N 1
ATOM 2590 C CA . LYS A 1 327 ? 2.464 -23.191 0.915 1.00 98.06 327 LYS A CA 1
ATOM 2591 C C . LYS A 1 327 ? 3.335 -21.940 0.905 1.00 98.06 327 LYS A C 1
ATOM 2593 O O . LYS A 1 327 ? 4.024 -21.686 -0.077 1.00 98.06 327 LYS A O 1
ATOM 2598 N N . PHE A 1 328 ? 3.364 -21.203 2.015 1.00 98.12 328 PHE A N 1
ATOM 2599 C CA . PHE A 1 328 ? 4.240 -20.042 2.171 1.00 98.12 328 PHE A CA 1
ATOM 2600 C C . PHE A 1 328 ? 5.725 -20.413 2.043 1.00 98.12 328 PHE A C 1
ATOM 2602 O O . PHE A 1 328 ? 6.483 -19.687 1.398 1.00 98.12 328 PHE A O 1
ATOM 2609 N N . LEU A 1 329 ? 6.132 -21.560 2.602 1.00 98.38 329 LEU A N 1
ATOM 2610 C CA . LEU A 1 329 ? 7.487 -22.085 2.442 1.00 98.38 329 LEU A CA 1
ATOM 2611 C C . LEU A 1 329 ? 7.849 -22.250 0.959 1.00 98.38 329 LEU A C 1
ATOM 2613 O O . LEU A 1 329 ? 8.849 -21.698 0.509 1.00 98.38 329 LEU A O 1
ATOM 2617 N N . ARG A 1 330 ? 7.032 -22.994 0.205 1.00 98.38 330 ARG A N 1
ATOM 2618 C CA . ARG A 1 330 ? 7.330 -23.382 -1.184 1.00 98.38 330 ARG A CA 1
ATOM 2619 C C . ARG A 1 330 ? 7.176 -22.245 -2.183 1.00 98.38 330 ARG A C 1
ATOM 2621 O O . ARG A 1 330 ? 7.957 -22.157 -3.120 1.00 98.38 330 ARG A O 1
ATOM 2628 N N . GLU A 1 331 ? 6.162 -21.405 -2.012 1.00 97.75 331 GLU A N 1
ATOM 2629 C CA . GLU A 1 331 ? 5.810 -20.389 -3.010 1.00 97.75 331 GLU A CA 1
ATOM 2630 C C . GLU A 1 331 ? 6.490 -19.034 -2.759 1.00 97.75 331 GLU A C 1
ATOM 2632 O O . GLU A 1 331 ? 6.644 -18.251 -3.699 1.00 97.75 331 GLU A O 1
ATOM 2637 N N . THR A 1 332 ? 6.928 -18.762 -1.522 1.00 97.50 332 THR A N 1
ATOM 2638 C CA . THR A 1 332 ? 7.451 -17.444 -1.123 1.00 97.50 332 THR A CA 1
ATOM 2639 C C . THR A 1 332 ? 8.847 -17.523 -0.518 1.00 97.50 332 THR A C 1
ATOM 2641 O O . THR A 1 332 ? 9.752 -16.875 -1.037 1.00 97.50 332 THR A O 1
ATOM 2644 N N . LEU A 1 333 ? 9.038 -18.298 0.555 1.00 97.94 333 LEU A N 1
ATOM 2645 C CA . LEU A 1 333 ? 10.309 -18.325 1.289 1.00 97.94 333 LEU A CA 1
ATOM 2646 C C . LEU A 1 333 ? 11.433 -18.972 0.477 1.00 97.94 333 LEU A C 1
ATOM 2648 O O . LEU A 1 333 ? 12.442 -18.315 0.252 1.00 97.94 333 LEU A O 1
ATOM 2652 N N . LEU A 1 334 ? 11.268 -20.224 0.036 1.00 98.12 334 LEU A N 1
ATOM 2653 C CA . LEU A 1 334 ? 12.327 -20.949 -0.675 1.00 98.12 334 LEU A CA 1
ATOM 2654 C C . LEU A 1 334 ? 12.789 -20.212 -1.937 1.00 98.12 334 LEU A C 1
ATOM 2656 O O . LEU A 1 334 ? 13.989 -19.984 -2.034 1.00 98.12 334 LEU A O 1
ATOM 2660 N N . PRO A 1 335 ? 11.900 -19.712 -2.823 1.00 97.44 335 PRO A N 1
ATOM 2661 C CA . PRO A 1 335 ? 12.352 -18.949 -3.984 1.00 97.44 335 PRO A CA 1
ATOM 2662 C C . PRO A 1 335 ? 13.185 -17.720 -3.601 1.00 97.44 335 PRO A C 1
ATOM 2664 O O . PRO A 1 335 ? 14.210 -17.457 -4.215 1.00 97.44 335 PRO A O 1
ATOM 2667 N N . CYS A 1 336 ? 12.779 -16.970 -2.568 1.00 97.25 336 CYS A N 1
ATOM 2668 C CA . CYS A 1 336 ? 13.545 -15.803 -2.124 1.00 97.25 336 CYS A CA 1
ATOM 2669 C C . CYS A 1 336 ? 14.873 -16.183 -1.450 1.00 97.25 336 CYS A C 1
ATOM 2671 O O . CYS A 1 336 ? 15.814 -15.405 -1.520 1.00 97.25 336 CYS A O 1
ATOM 2673 N N . ALA A 1 337 ? 14.937 -17.328 -0.768 1.00 97.12 337 ALA A N 1
ATOM 2674 C CA . ALA A 1 337 ? 16.129 -17.792 -0.063 1.00 97.12 337 ALA A CA 1
ATOM 2675 C C . ALA A 1 337 ? 17.158 -18.452 -0.994 1.00 97.12 337 ALA A C 1
ATOM 2677 O O . ALA A 1 337 ? 18.349 -18.357 -0.732 1.00 97.12 337 ALA A O 1
ATOM 2678 N N . GLU A 1 338 ? 16.706 -19.132 -2.048 1.00 95.50 338 GLU A N 1
ATOM 2679 C CA . GLU A 1 338 ? 17.567 -19.798 -3.034 1.00 95.50 338 GLU A CA 1
ATOM 2680 C C . GLU A 1 338 ? 18.232 -18.801 -3.988 1.00 95.50 338 GLU A C 1
ATOM 2682 O O . GLU A 1 338 ? 19.369 -19.013 -4.398 1.00 95.50 338 GLU A O 1
ATOM 2687 N N . GLU A 1 339 ? 17.532 -17.714 -4.318 1.00 92.38 339 GLU A N 1
ATOM 2688 C CA . GLU A 1 339 ? 18.070 -16.625 -5.137 1.00 92.38 339 GLU A CA 1
ATOM 2689 C C . GLU A 1 339 ? 18.853 -15.588 -4.313 1.00 92.38 339 GLU A C 1
ATOM 2691 O O . GLU A 1 339 ? 19.517 -14.739 -4.897 1.00 92.38 339 GLU A O 1
ATOM 2696 N N . GLY A 1 340 ? 18.718 -15.583 -2.983 1.00 73.38 340 GLY A N 1
ATOM 2697 C CA . GLY A 1 340 ? 19.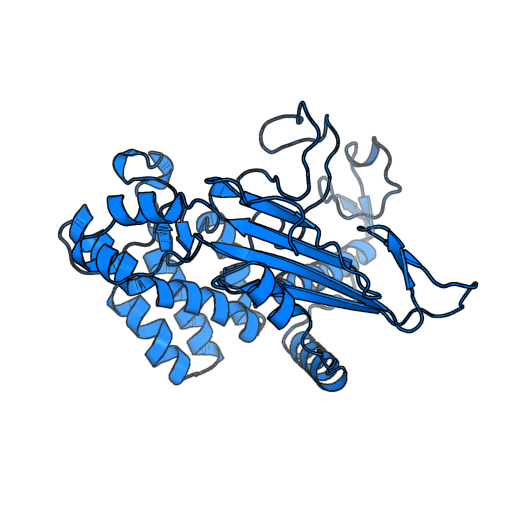245 -14.534 -2.098 1.00 73.38 340 GLY A CA 1
ATOM 2698 C C . GLY A 1 340 ? 20.741 -14.584 -1.806 1.00 73.38 340 GLY A C 1
ATOM 2699 O O . GLY A 1 340 ? 21.373 -15.644 -2.007 1.00 73.38 340 GLY A O 1
#

pLDDT: mean 89.57, std 11.07, range [43.72, 98.38]

Secondary structure (DSSP, 8-state):
-BSSPPPSSSEEEEEB--SSSEEEEEEEES--HHHHHHHHHS-HHHHTTPPPSSTT-EEEEEEEETT-EEEETTEEE-SS--S---EEEEEEEE--SSHHHHHHHHTS-----HHHHHHHHHHHHHH---------SSEEE-TT-TTS---S-GGGGSS--EEEHHHHHHHHHHHHHHHHHHHHHHTTSSSPPPTTTTT----B-TT-B-SSSB-SS-B-TT--TTGGG-EEHHHHHHHHHHHTTTT-HHHHHHHHHHHHHTHHHHHHHHHHHHS-SS----SEE-GGG-BSS-GGGS-HHHHT--THHHHHHHHHHHHHHHH--HHHIIIIIHHHHH--

Sequence (340 aa):
NAADPLPGSGTAAVLFHDDSDHVAWCYRNQSSVWGANFANQNSPEMVAKVKDPILHRTSGCVMSAKGFKRLDPSSIATPQPVKGIDATVRVLTSQPDSVDAWKSEALKPVKSDWDAHLAYWKSFWNRSHIFIPKAGEGTYNLDQFRFTQFPQSRDAYEGHKEIPATQNAYQISQRYALERFCQAIASRGAVPPQYNGSIFTMDMPAGVLGFDRPKENPVSPDGRDWAKLSFMWQNTRHPYWSMATRGDYDTIKPGMHFVRNGLEIAVDRCKKLYGVDGAVIFEASWYHNVGVFPFEGIPGHLKYHQLATIELPAIMAETYAHTRDEKFLRETLLPCAEEG